Protein AF-A0A534VA04-F1 (afdb_monomer)

Nearest PDB structures (foldseek):
  6l6m-assembly1_A  TM=6.881E-01  e=1.801E-04  Entamoeba histolytica
  5ds1-assembly2_C  TM=6.392E-01  e=5.831E-04  Pisum sativum
  7bzw-assembly1_1  TM=6.627E-01  e=2.124E-03  Arabidopsis thaliana
  7ck4-assembly1_C  TM=6.591E-01  e=4.299E-03  Synechococcus phage S-ShM2
  5nms-assembly1_C  TM=5.299E-01  e=7.736E-03  Arabidopsis thaliana

Structure (mmCIF, N/CA/C/O backbone):
data_AF-A0A534VA04-F1
#
_entry.id   AF-A0A534VA04-F1
#
loop_
_atom_site.group_PDB
_atom_site.id
_atom_site.type_symbol
_atom_site.label_atom_id
_atom_site.label_alt_id
_atom_site.label_comp_id
_atom_site.label_asym_id
_atom_site.label_entity_id
_atom_site.label_seq_id
_atom_site.pdbx_PDB_ins_code
_atom_site.Cartn_x
_atom_site.Cartn_y
_atom_site.Cartn_z
_atom_site.occupancy
_atom_site.B_iso_or_equiv
_atom_site.auth_seq_id
_atom_site.auth_comp_id
_atom_site.auth_asym_id
_atom_site.auth_atom_id
_atom_site.pdbx_PDB_model_num
ATOM 1 N N . MET A 1 1 ? 53.826 9.840 -11.133 1.00 53.12 1 MET A N 1
ATOM 2 C CA . MET A 1 1 ? 52.464 10.360 -10.873 1.00 53.12 1 MET A CA 1
ATOM 3 C C . MET A 1 1 ? 52.345 11.707 -11.572 1.00 53.12 1 MET A C 1
ATOM 5 O O . MET A 1 1 ? 53.117 12.600 -11.250 1.00 53.12 1 MET A O 1
ATOM 9 N N . HIS A 1 2 ? 51.511 11.828 -12.609 1.00 69.56 2 HIS A N 1
ATOM 10 C CA . HIS A 1 2 ? 51.493 13.022 -13.464 1.00 69.56 2 HIS A CA 1
ATOM 11 C C . HIS A 1 2 ? 50.821 14.210 -12.742 1.00 69.56 2 HIS A C 1
ATOM 13 O O . HIS A 1 2 ? 49.690 14.050 -12.278 1.00 69.56 2 HIS A O 1
ATOM 19 N N . PRO A 1 3 ? 51.457 15.398 -12.671 1.00 74.31 3 PRO A N 1
ATOM 20 C CA . PRO A 1 3 ? 50.941 16.562 -11.932 1.00 74.31 3 PRO A CA 1
ATOM 21 C C . PRO A 1 3 ? 49.558 17.022 -12.422 1.00 74.31 3 PRO A C 1
ATOM 23 O O . PRO A 1 3 ? 48.745 17.512 -11.644 1.00 74.31 3 PRO A O 1
ATOM 26 N N . TRP A 1 4 ? 49.249 16.763 -13.691 1.00 68.38 4 TRP A N 1
ATOM 27 C CA . TRP A 1 4 ? 47.957 17.035 -14.320 1.00 68.38 4 TRP A CA 1
ATOM 28 C C . TRP A 1 4 ? 46.791 16.228 -13.736 1.00 68.38 4 TRP A C 1
ATOM 30 O O . TRP A 1 4 ? 45.682 16.742 -13.628 1.00 68.38 4 TRP A O 1
ATOM 40 N N . ILE A 1 5 ? 47.039 14.988 -13.303 1.00 72.06 5 IL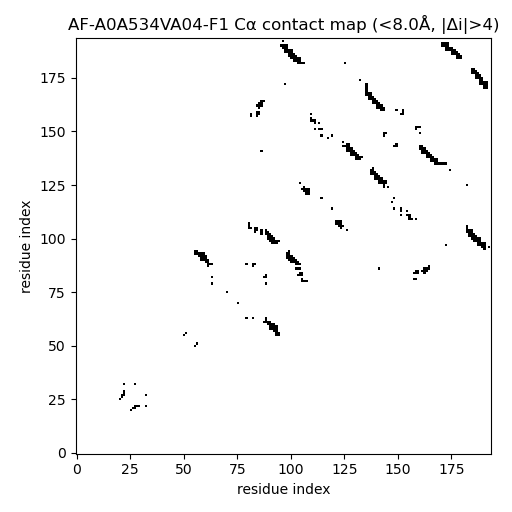E A N 1
ATOM 41 C CA . ILE A 1 5 ? 46.013 14.145 -12.670 1.00 72.06 5 ILE A CA 1
ATOM 42 C C . ILE A 1 5 ? 45.679 14.703 -11.285 1.00 72.06 5 ILE A C 1
ATOM 44 O O . ILE A 1 5 ? 44.514 14.778 -10.904 1.00 72.06 5 ILE A O 1
ATOM 48 N N . PHE A 1 6 ? 46.702 15.146 -10.551 1.00 76.00 6 PHE A N 1
ATOM 49 C CA . PHE A 1 6 ? 46.534 15.720 -9.220 1.00 76.00 6 PHE A CA 1
ATOM 50 C C . PHE A 1 6 ? 45.770 17.047 -9.269 1.00 76.00 6 PHE A C 1
ATOM 52 O O . PHE A 1 6 ? 44.893 17.276 -8.438 1.00 76.00 6 PHE A O 1
ATOM 59 N N . LEU A 1 7 ? 46.052 17.876 -10.280 1.00 76.12 7 LEU A N 1
ATOM 60 C CA . LEU A 1 7 ? 45.327 19.118 -10.553 1.00 76.12 7 LEU A CA 1
ATOM 61 C C . LEU A 1 7 ? 43.851 18.852 -10.892 1.00 76.12 7 LEU A C 1
ATOM 63 O O . LEU A 1 7 ? 42.962 19.482 -10.325 1.00 76.12 7 LEU A O 1
ATOM 67 N N . GLY A 1 8 ? 43.574 17.880 -11.766 1.00 71.56 8 GLY A N 1
ATOM 68 C CA . GLY A 1 8 ? 42.200 17.484 -12.089 1.00 71.56 8 GLY A CA 1
ATOM 69 C C . GLY A 1 8 ? 41.430 16.980 -10.864 1.00 71.56 8 GLY A C 1
ATOM 70 O O . GLY A 1 8 ? 40.289 17.382 -10.642 1.00 71.56 8 GLY A O 1
ATOM 71 N N . LEU A 1 9 ? 42.075 16.162 -10.026 1.00 76.25 9 LEU A N 1
ATOM 72 C CA . LEU A 1 9 ? 41.478 15.634 -8.798 1.00 76.25 9 LEU A CA 1
ATOM 73 C C . LEU A 1 9 ? 41.170 16.747 -7.786 1.00 76.25 9 LEU A C 1
ATOM 75 O O . LEU A 1 9 ? 40.105 16.746 -7.173 1.00 76.25 9 LEU A O 1
ATOM 79 N N . THR A 1 10 ? 42.078 17.712 -7.625 1.00 78.31 10 THR A N 1
ATOM 80 C CA . THR A 1 10 ? 41.878 18.842 -6.703 1.00 78.31 10 THR A CA 1
ATOM 81 C C . THR A 1 10 ? 40.776 19.777 -7.180 1.00 78.31 10 THR A C 1
ATOM 83 O O . THR A 1 10 ? 39.947 20.180 -6.368 1.00 78.31 10 THR A O 1
ATOM 86 N N . ILE A 1 11 ? 40.694 20.063 -8.482 1.00 78.12 11 ILE A N 1
ATOM 87 C CA . ILE A 1 11 ? 39.599 20.867 -9.045 1.00 78.12 11 ILE A CA 1
ATOM 88 C C . ILE A 1 11 ? 38.253 20.152 -8.853 1.00 78.12 11 ILE A C 1
ATOM 90 O O . ILE A 1 11 ? 37.297 20.771 -8.390 1.00 78.12 11 ILE A O 1
ATOM 94 N N . ALA A 1 12 ? 38.186 18.844 -9.122 1.00 71.62 12 ALA A N 1
ATOM 95 C CA . ALA A 1 12 ? 36.969 18.056 -8.923 1.00 71.62 12 ALA A CA 1
ATOM 96 C C . ALA A 1 12 ? 36.537 18.009 -7.446 1.00 71.62 12 ALA A C 1
ATOM 98 O O . ALA A 1 12 ? 35.353 18.162 -7.143 1.00 71.62 12 ALA A O 1
ATOM 99 N N . ALA A 1 13 ? 37.487 17.848 -6.520 1.00 76.00 13 ALA A N 1
ATOM 100 C CA . ALA A 1 13 ? 37.217 17.844 -5.084 1.00 76.00 13 ALA A CA 1
ATOM 101 C C . ALA A 1 13 ? 36.729 19.213 -4.582 1.00 76.00 13 ALA A C 1
ATOM 103 O O . ALA A 1 13 ? 35.781 19.279 -3.799 1.00 76.00 13 ALA A O 1
ATOM 104 N N . LEU A 1 14 ? 37.328 20.306 -5.066 1.00 79.19 14 LEU A N 1
ATOM 105 C CA . LEU A 1 14 ? 36.895 21.665 -4.737 1.00 79.19 14 LEU A CA 1
ATOM 106 C C . LEU A 1 14 ? 35.502 21.967 -5.292 1.00 79.19 14 LEU A C 1
ATOM 108 O O . LEU A 1 14 ? 34.677 22.541 -4.583 1.00 79.19 14 LEU A O 1
ATOM 112 N N . GLU A 1 15 ? 35.198 21.543 -6.519 1.00 74.44 15 GLU A N 1
ATOM 113 C CA . GLU A 1 15 ? 33.868 21.727 -7.102 1.00 74.44 15 GLU A CA 1
ATOM 114 C C . GLU A 1 15 ? 32.806 20.899 -6.361 1.00 74.44 15 GLU A C 1
ATOM 116 O O . GLU A 1 15 ? 31.720 21.406 -6.067 1.00 74.44 15 GLU A O 1
ATOM 121 N N . ALA A 1 16 ? 33.124 19.653 -5.999 1.00 68.25 16 ALA A N 1
ATOM 122 C CA . ALA A 1 16 ? 32.247 18.804 -5.197 1.00 68.25 16 ALA A CA 1
ATOM 123 C C . ALA A 1 16 ? 31.987 19.412 -3.810 1.00 68.25 16 ALA A C 1
ATOM 125 O O . ALA A 1 16 ? 30.832 19.516 -3.394 1.00 68.25 16 ALA A O 1
ATOM 126 N N . GLY A 1 17 ? 33.033 19.887 -3.127 1.00 71.44 17 GLY A N 1
ATOM 127 C CA . GLY A 1 17 ? 32.914 20.567 -1.836 1.00 71.44 17 GLY A CA 1
ATOM 128 C C . GLY A 1 17 ? 32.098 21.858 -1.928 1.00 71.44 17 GLY A C 1
ATOM 129 O O . GLY A 1 17 ? 31.202 22.091 -1.117 1.00 71.44 17 GLY A O 1
ATOM 130 N N . PHE A 1 18 ? 32.329 22.665 -2.967 1.00 69.94 18 PHE A N 1
ATOM 131 C CA . PHE A 1 18 ? 31.562 23.884 -3.205 1.00 69.94 18 PHE A CA 1
ATOM 132 C C . PHE A 1 18 ? 30.083 23.580 -3.462 1.00 69.94 18 PHE A C 1
ATOM 134 O O . PHE A 1 18 ? 29.235 24.304 -2.953 1.00 69.94 18 PHE A O 1
ATOM 141 N N . ARG A 1 19 ? 29.734 22.517 -4.194 1.00 64.25 19 ARG A N 1
ATOM 142 C CA . ARG A 1 19 ? 28.331 22.130 -4.444 1.00 64.25 19 ARG A CA 1
ATOM 143 C C . ARG A 1 19 ? 27.652 21.538 -3.206 1.00 64.25 19 ARG A C 1
ATOM 145 O O . ARG A 1 19 ? 26.509 21.881 -2.915 1.00 64.25 19 ARG A O 1
ATOM 152 N N . LEU A 1 20 ? 28.362 20.712 -2.437 1.00 64.00 20 LEU A N 1
ATOM 153 C CA . LEU A 1 20 ? 27.848 20.121 -1.195 1.00 64.00 20 LEU A CA 1
ATOM 154 C C . LEU A 1 20 ? 27.613 21.155 -0.089 1.00 64.00 20 LEU A C 1
ATOM 156 O O . LEU A 1 20 ? 26.842 20.879 0.829 1.00 64.00 20 LEU A O 1
ATOM 160 N N . ARG A 1 21 ? 28.198 22.357 -0.197 1.00 68.44 21 ARG A N 1
ATOM 161 C CA . ARG A 1 21 ? 27.970 23.458 0.751 1.00 68.44 21 ARG A CA 1
ATOM 162 C C . ARG A 1 21 ? 26.481 23.758 0.945 1.00 68.44 21 ARG A C 1
ATOM 164 O O . ARG A 1 21 ? 26.062 24.043 2.057 1.00 68.44 21 ARG A O 1
ATOM 171 N N . GLU A 1 22 ? 25.665 23.680 -0.107 1.00 58.31 22 GLU A N 1
ATOM 172 C CA . GLU A 1 22 ? 24.232 23.968 0.020 1.00 58.31 22 GLU A CA 1
ATOM 173 C C . GLU A 1 22 ? 23.495 22.874 0.800 1.00 58.31 22 GLU A C 1
ATOM 175 O O . GLU A 1 22 ? 22.605 23.195 1.579 1.00 58.31 22 GLU A O 1
ATOM 180 N N . SER A 1 23 ? 23.908 21.608 0.696 1.00 53.88 23 SER A N 1
ATOM 181 C CA . SER A 1 23 ? 23.321 20.520 1.491 1.00 53.88 23 SER A CA 1
ATOM 182 C C . SER A 1 23 ? 23.813 20.543 2.947 1.00 53.88 23 SER A C 1
ATOM 184 O O . SER A 1 23 ? 23.009 20.412 3.865 1.00 53.88 23 SER A O 1
ATOM 186 N N . LEU A 1 24 ? 25.106 20.815 3.172 1.00 58.94 24 LEU A N 1
ATOM 187 C CA . LEU A 1 24 ? 25.715 20.888 4.508 1.00 58.94 24 LEU A CA 1
ATOM 188 C C . LEU A 1 24 ? 25.269 22.114 5.321 1.00 58.94 24 LEU A C 1
ATOM 190 O O . LEU A 1 24 ? 25.022 21.980 6.515 1.00 58.94 24 LEU A O 1
ATOM 194 N N . PHE A 1 25 ? 25.155 23.299 4.706 1.00 59.38 25 PHE A N 1
ATOM 195 C CA . PHE A 1 25 ? 24.842 24.542 5.430 1.00 59.38 25 PHE A CA 1
ATOM 196 C C . PHE A 1 25 ? 23.353 24.919 5.437 1.00 59.38 25 PHE A C 1
ATOM 198 O O . PHE A 1 25 ? 22.931 25.623 6.350 1.00 59.38 25 PHE A O 1
ATOM 205 N N . ARG A 1 26 ? 22.543 24.486 4.455 1.00 53.12 26 ARG A N 1
ATOM 206 C CA . ARG A 1 26 ? 21.081 24.734 4.449 1.00 53.12 26 ARG A CA 1
ATOM 207 C C . ARG A 1 26 ? 20.244 23.522 4.858 1.00 53.12 26 ARG A C 1
ATOM 209 O O . ARG A 1 26 ? 19.026 23.637 4.886 1.00 53.12 26 ARG A O 1
ATOM 216 N N . GLY A 1 27 ? 20.866 22.379 5.162 1.00 47.81 27 GLY A N 1
ATOM 217 C CA . GLY A 1 27 ? 20.153 21.170 5.590 1.00 47.81 27 GLY A CA 1
ATOM 218 C C . GLY A 1 27 ? 19.230 20.577 4.522 1.00 47.81 27 GLY A C 1
ATOM 219 O O . GLY A 1 27 ? 18.357 19.778 4.848 1.00 47.81 27 GLY A O 1
ATOM 220 N N . ALA A 1 28 ? 19.397 20.967 3.253 1.00 50.84 28 ALA A N 1
ATOM 221 C CA . ALA A 1 28 ? 18.576 20.454 2.168 1.00 50.84 28 ALA A CA 1
ATOM 222 C C . ALA A 1 28 ? 18.918 18.972 1.933 1.00 50.84 28 ALA A C 1
ATOM 224 O O . ALA A 1 28 ? 20.096 18.653 1.698 1.00 50.84 28 ALA A O 1
ATOM 225 N N . PRO A 1 29 ? 17.928 18.062 1.980 1.00 51.94 29 PRO A N 1
ATOM 226 C CA . PRO A 1 29 ? 18.168 16.656 1.711 1.00 51.94 29 PRO A CA 1
ATOM 227 C C . PRO A 1 29 ? 18.737 16.501 0.295 1.00 51.94 29 PRO A C 1
ATOM 229 O O . PRO A 1 29 ? 18.278 17.131 -0.659 1.00 51.94 29 PRO A O 1
ATOM 232 N N . LEU A 1 30 ? 19.747 15.638 0.145 1.00 51.66 30 LEU A N 1
ATOM 233 C CA . LEU A 1 30 ? 20.427 15.377 -1.136 1.00 51.66 30 LEU A CA 1
ATOM 234 C C . LEU A 1 30 ? 19.468 14.924 -2.257 1.00 51.66 30 LEU A C 1
ATOM 236 O O . LEU A 1 30 ? 19.832 14.951 -3.427 1.00 51.66 30 LEU A O 1
ATOM 240 N N . ALA A 1 31 ? 18.252 14.499 -1.901 1.00 52.28 31 ALA A N 1
ATOM 241 C CA . ALA A 1 31 ? 17.195 14.112 -2.830 1.00 52.28 31 ALA A CA 1
ATOM 242 C C . ALA A 1 31 ? 16.455 15.305 -3.470 1.00 52.28 31 ALA A C 1
ATOM 244 O O . ALA A 1 31 ? 15.865 15.141 -4.533 1.00 52.28 31 ALA A O 1
ATOM 245 N N . GLU A 1 32 ? 16.491 16.489 -2.850 1.00 44.97 32 GLU A N 1
ATOM 246 C CA . GLU A 1 32 ? 15.768 17.690 -3.302 1.00 44.97 32 GLU A CA 1
ATOM 247 C C . GLU A 1 32 ? 16.688 18.737 -3.940 1.00 44.97 32 GLU A C 1
ATOM 249 O O . GLU A 1 32 ? 16.224 19.725 -4.510 1.00 44.97 32 GLU A O 1
ATOM 254 N N . THR A 1 33 ? 18.006 18.536 -3.878 1.00 47.34 33 THR A N 1
ATOM 255 C CA . THR A 1 33 ? 18.955 19.424 -4.552 1.00 47.34 33 THR A CA 1
ATOM 256 C C . THR A 1 33 ? 18.915 19.146 -6.058 1.00 47.34 33 THR A C 1
ATOM 258 O O . THR A 1 33 ? 19.234 18.032 -6.481 1.00 47.34 33 THR A O 1
ATOM 261 N N . PRO A 1 34 ? 18.538 20.125 -6.907 1.00 46.81 34 PRO A N 1
ATOM 262 C CA . PRO A 1 34 ? 18.539 19.922 -8.346 1.00 46.81 34 PRO A CA 1
ATOM 263 C C . PRO A 1 34 ? 19.971 19.624 -8.786 1.00 46.81 34 PRO A C 1
ATOM 265 O O . PRO A 1 34 ? 20.865 20.462 -8.636 1.00 46.81 34 PRO A O 1
ATOM 268 N N . LEU A 1 35 ? 20.192 18.421 -9.319 1.00 52.62 35 LEU A N 1
ATOM 269 C CA . LEU A 1 35 ? 21.484 17.996 -9.844 1.00 52.62 35 LEU A CA 1
ATOM 270 C C . LEU A 1 35 ? 21.787 18.822 -11.105 1.00 52.62 35 LEU A C 1
ATOM 272 O O . LEU A 1 35 ? 21.486 18.427 -12.229 1.00 52.62 35 LEU A O 1
ATOM 276 N N . ARG A 1 36 ? 22.321 20.034 -10.928 1.00 56.06 36 ARG A N 1
ATOM 277 C CA . ARG A 1 36 ? 22.731 20.890 -12.045 1.00 56.06 36 ARG A CA 1
ATOM 278 C C . ARG A 1 36 ? 23.862 20.190 -12.793 1.00 56.06 36 ARG A C 1
ATOM 280 O O . ARG A 1 36 ? 24.848 19.782 -12.169 1.00 56.06 36 ARG A O 1
ATOM 287 N N . G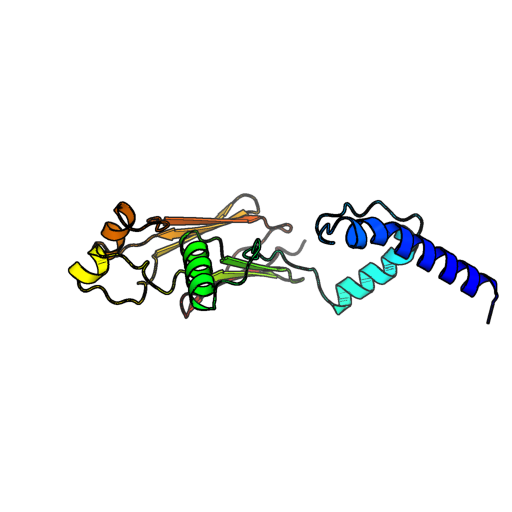LY A 1 37 ? 23.714 20.061 -14.114 1.00 52.84 37 GLY A N 1
ATOM 288 C CA . GLY A 1 37 ? 24.671 19.373 -14.983 1.00 52.84 37 GLY A CA 1
ATOM 289 C C . GLY A 1 37 ? 26.107 19.799 -14.677 1.00 52.84 37 GLY A C 1
ATOM 290 O O . GLY A 1 37 ? 26.438 20.984 -14.704 1.00 52.84 37 GLY A O 1
ATOM 291 N N . ALA A 1 38 ? 26.949 18.844 -14.290 1.00 59.69 38 ALA A N 1
ATOM 292 C CA . ALA A 1 38 ? 28.372 19.089 -14.120 1.00 59.69 38 ALA A CA 1
ATOM 293 C C . ALA A 1 38 ? 29.051 19.139 -15.492 1.00 59.69 38 ALA A C 1
ATOM 295 O O . ALA A 1 38 ? 28.682 18.380 -16.385 1.00 59.69 38 ALA A O 1
ATOM 296 N N . ILE A 1 39 ? 30.070 19.988 -15.649 1.00 59.84 39 ILE A N 1
ATOM 297 C CA . ILE A 1 39 ? 30.855 20.081 -16.894 1.00 59.84 39 ILE A CA 1
ATOM 298 C C . ILE A 1 39 ? 31.561 18.741 -17.183 1.00 59.84 39 ILE A C 1
ATOM 300 O O . ILE A 1 39 ? 31.697 18.341 -18.334 1.00 59.84 39 ILE A O 1
ATOM 304 N N . TYR A 1 40 ? 31.914 17.990 -16.135 1.00 60.75 40 TYR A N 1
ATOM 305 C CA . TYR A 1 40 ? 32.426 16.617 -16.218 1.00 60.75 40 TYR A CA 1
ATOM 306 C C . TYR A 1 40 ? 31.330 15.537 -16.270 1.00 60.75 40 TYR A C 1
ATOM 308 O O . TYR A 1 40 ? 31.642 14.349 -16.302 1.00 60.75 40 TYR A O 1
ATOM 316 N N . GLY A 1 41 ? 30.049 15.912 -16.274 1.00 59.47 41 GLY A N 1
ATOM 317 C CA . GLY A 1 41 ? 28.915 14.986 -16.340 1.00 59.47 41 GLY A CA 1
ATOM 318 C C . GLY A 1 41 ? 29.033 13.963 -17.478 1.00 59.47 41 GLY A C 1
ATOM 319 O O . GLY A 1 41 ? 28.887 12.771 -17.205 1.00 59.47 41 GLY A O 1
ATOM 320 N N . PRO A 1 42 ? 29.398 14.373 -18.710 1.00 68.88 42 PRO A N 1
ATOM 321 C CA . PRO A 1 42 ? 29.631 13.442 -19.812 1.00 68.88 42 PRO A CA 1
ATOM 322 C C . PRO A 1 42 ? 30.762 12.435 -19.547 1.00 68.88 42 PRO A C 1
ATOM 324 O O . PRO A 1 42 ? 30.653 11.279 -19.941 1.00 68.88 42 PRO A O 1
ATOM 327 N N . LEU A 1 43 ? 31.822 12.839 -18.838 1.00 64.50 43 LEU A N 1
ATOM 328 C CA . LEU A 1 43 ? 32.961 11.968 -18.513 1.00 64.50 43 LEU A CA 1
ATOM 329 C C . LEU A 1 43 ? 32.613 10.909 -17.456 1.00 64.50 43 LEU A C 1
ATOM 331 O O . LEU A 1 43 ? 33.257 9.865 -17.399 1.00 64.50 43 LEU A O 1
ATOM 335 N N . LEU A 1 44 ? 31.586 11.155 -16.638 1.00 65.75 44 LEU A N 1
ATOM 336 C CA . LEU A 1 44 ? 31.113 10.220 -15.615 1.00 65.75 44 LEU A CA 1
ATOM 337 C C . LEU A 1 44 ? 29.963 9.317 -16.084 1.00 65.75 44 LEU A C 1
ATOM 339 O O . LEU A 1 44 ? 29.612 8.383 -15.366 1.00 65.75 44 LEU A O 1
ATOM 343 N N . LEU A 1 45 ? 29.406 9.530 -17.282 1.00 67.31 45 LEU A N 1
ATOM 344 C CA . LEU A 1 45 ? 28.402 8.638 -17.881 1.00 67.31 45 LEU A CA 1
ATOM 345 C C . LEU A 1 45 ? 28.802 7.149 -17.878 1.00 67.31 45 LEU A C 1
ATOM 347 O O . LEU A 1 45 ? 27.973 6.339 -17.457 1.00 67.31 45 LEU A O 1
ATOM 351 N N . PRO A 1 46 ? 30.035 6.750 -18.266 1.00 71.50 46 PRO A N 1
ATOM 352 C CA . PRO A 1 46 ? 30.427 5.340 -18.210 1.00 71.50 46 PRO A CA 1
ATOM 353 C C . PRO A 1 46 ? 30.440 4.794 -16.776 1.00 71.50 46 PRO A C 1
ATOM 355 O O . PRO A 1 46 ? 30.021 3.663 -16.546 1.00 71.50 46 PRO A O 1
ATOM 358 N N . VAL A 1 47 ? 30.830 5.611 -15.791 1.00 72.19 47 VAL A N 1
ATOM 359 C CA . VAL A 1 47 ? 30.785 5.230 -14.370 1.00 72.19 47 VAL A CA 1
ATOM 360 C C . VAL A 1 47 ? 29.338 5.075 -13.899 1.00 72.19 47 VAL A C 1
ATOM 362 O O . VAL A 1 47 ? 29.023 4.115 -13.204 1.00 72.19 47 VAL A O 1
ATOM 365 N N . GLY A 1 48 ? 28.433 5.961 -14.324 1.00 64.38 48 GLY A N 1
ATOM 366 C CA . GLY A 1 48 ? 27.000 5.846 -14.046 1.00 64.38 48 GLY A CA 1
ATOM 367 C C . GLY A 1 48 ? 26.386 4.558 -14.606 1.00 64.38 48 GLY A C 1
ATOM 368 O O . GLY A 1 48 ? 25.592 3.913 -13.923 1.00 64.38 48 GLY A O 1
ATOM 369 N N . GLY A 1 49 ? 26.804 4.142 -15.806 1.00 69.25 49 GLY A N 1
ATOM 370 C CA . GLY A 1 49 ? 26.430 2.853 -16.394 1.00 69.25 49 GLY A CA 1
ATOM 371 C C . GLY A 1 49 ? 26.915 1.661 -15.565 1.00 69.25 49 GLY A C 1
ATOM 372 O O . GLY A 1 49 ? 26.129 0.764 -15.271 1.00 69.25 49 GLY A O 1
ATOM 373 N N . ILE A 1 50 ? 28.173 1.689 -15.110 1.00 73.00 50 ILE A N 1
ATOM 374 C CA . ILE A 1 50 ? 28.749 0.649 -14.239 1.00 73.00 50 ILE A CA 1
ATOM 375 C C . ILE A 1 50 ? 28.008 0.581 -12.899 1.00 73.00 50 ILE A C 1
ATOM 377 O O . ILE A 1 50 ? 27.685 -0.505 -12.429 1.00 73.00 50 ILE A O 1
ATOM 381 N N . VAL A 1 51 ? 27.694 1.727 -12.289 1.00 68.00 51 VAL A N 1
ATOM 382 C CA . VAL A 1 51 ? 26.938 1.777 -11.029 1.00 68.00 51 VAL A CA 1
ATOM 383 C C . VAL A 1 51 ? 25.530 1.217 -11.214 1.00 68.00 51 VAL A C 1
ATOM 385 O O . VAL A 1 51 ? 25.085 0.445 -10.373 1.00 68.00 51 VAL A O 1
ATOM 388 N N . ARG A 1 52 ? 24.838 1.546 -12.313 1.00 64.12 52 ARG A N 1
ATOM 389 C CA . ARG A 1 52 ? 23.519 0.971 -12.618 1.00 64.12 52 ARG A CA 1
ATOM 390 C C . ARG A 1 52 ? 23.596 -0.543 -12.832 1.00 64.12 52 ARG A C 1
ATOM 392 O O . ARG A 1 52 ? 22.715 -1.249 -12.364 1.00 64.12 52 ARG A O 1
ATOM 399 N N . TRP A 1 53 ? 24.643 -1.033 -13.492 1.00 63.50 53 TRP A N 1
ATOM 400 C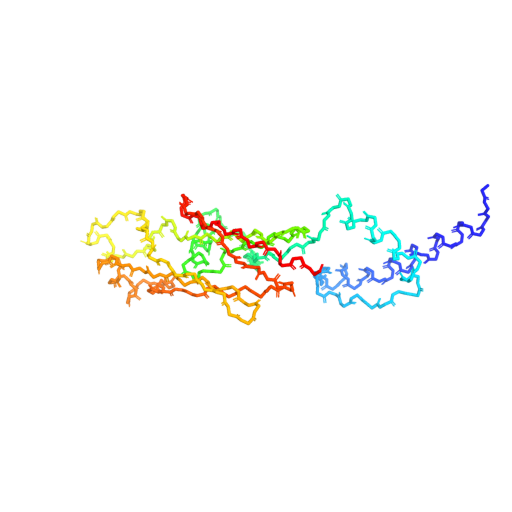 CA . TRP A 1 53 ? 24.862 -2.466 -13.699 1.00 63.50 53 TRP A CA 1
ATOM 401 C C . TRP A 1 53 ? 25.170 -3.211 -12.389 1.00 63.50 53 TRP A C 1
ATOM 403 O O . TRP A 1 53 ? 24.647 -4.296 -12.163 1.00 63.50 53 TRP A O 1
ATOM 413 N N . LEU A 1 54 ? 25.973 -2.620 -11.497 1.00 65.19 54 LEU A N 1
ATOM 414 C CA . LEU A 1 54 ? 26.348 -3.237 -10.218 1.00 65.19 54 LEU A CA 1
ATOM 415 C C . LEU A 1 54 ? 25.267 -3.125 -9.135 1.00 65.19 54 LEU A C 1
ATOM 417 O O . LEU A 1 54 ? 25.131 -4.028 -8.315 1.00 65.19 54 LEU A O 1
ATOM 421 N N . ALA A 1 55 ? 24.550 -2.003 -9.080 1.00 58.28 55 ALA A N 1
ATOM 422 C CA . ALA A 1 55 ? 23.653 -1.660 -7.974 1.00 58.28 55 ALA A CA 1
ATOM 423 C C . ALA A 1 55 ? 22.167 -1.588 -8.371 1.00 58.28 55 ALA A C 1
ATOM 425 O O . ALA A 1 55 ? 21.324 -1.344 -7.507 1.00 58.28 55 ALA A O 1
ATOM 426 N N . GLY A 1 56 ? 21.841 -1.789 -9.651 1.00 57.44 56 GLY A N 1
ATOM 427 C CA . GLY A 1 56 ? 20.483 -1.695 -10.184 1.00 57.44 56 GLY A CA 1
ATOM 428 C C . GLY A 1 56 ? 19.941 -0.263 -10.264 1.00 57.44 56 GLY A C 1
ATOM 429 O O . GLY A 1 56 ? 20.583 0.724 -9.886 1.00 57.44 56 GLY A O 1
ATOM 430 N N . THR A 1 57 ? 18.718 -0.129 -10.776 1.00 58.94 57 THR A N 1
ATOM 431 C CA . THR A 1 57 ? 17.948 1.119 -10.716 1.00 58.94 57 THR A CA 1
ATOM 432 C C . THR A 1 57 ? 17.342 1.306 -9.331 1.00 58.94 57 THR A C 1
ATOM 434 O O . THR A 1 57 ? 16.671 0.420 -8.808 1.00 58.94 57 THR A O 1
ATOM 437 N N . ARG A 1 58 ? 17.533 2.485 -8.720 1.00 57.69 58 ARG A N 1
ATOM 438 C CA . ARG A 1 58 ? 16.809 2.836 -7.488 1.00 57.69 58 ARG A CA 1
ATOM 439 C C . ARG A 1 58 ? 15.314 2.935 -7.806 1.00 57.69 58 ARG A C 1
ATOM 441 O O . ARG A 1 58 ? 14.890 3.885 -8.461 1.00 57.69 58 ARG A O 1
ATOM 448 N N . GLY A 1 59 ? 14.545 1.950 -7.347 1.00 55.53 59 GLY A N 1
ATOM 449 C CA . GLY A 1 59 ? 13.085 1.950 -7.408 1.00 55.53 59 GLY A CA 1
ATOM 450 C C . GLY A 1 59 ? 12.458 3.033 -6.522 1.00 55.53 59 GLY A C 1
ATOM 451 O O . GLY A 1 59 ? 13.115 3.613 -5.651 1.00 55.53 59 GLY A O 1
ATOM 452 N N . ALA A 1 60 ? 11.180 3.327 -6.755 1.00 58.97 60 ALA A N 1
ATOM 453 C CA . ALA A 1 60 ? 10.439 4.296 -5.956 1.00 58.97 60 ALA A CA 1
ATOM 454 C C . ALA A 1 60 ? 10.022 3.657 -4.621 1.00 58.97 60 ALA A C 1
ATOM 456 O O . ALA A 1 60 ? 9.347 2.629 -4.590 1.00 58.97 60 ALA A O 1
ATOM 457 N N . LYS A 1 61 ? 10.397 4.269 -3.498 1.00 60.44 61 LYS A N 1
ATOM 458 C CA . LYS A 1 61 ? 9.958 3.843 -2.165 1.00 60.44 61 LYS A CA 1
ATOM 459 C C . LYS A 1 61 ? 9.098 4.946 -1.569 1.00 60.44 61 LYS A C 1
ATOM 461 O O . LYS A 1 61 ? 9.571 6.078 -1.488 1.00 60.44 61 LYS A O 1
ATOM 466 N N . SER A 1 62 ? 7.877 4.636 -1.131 1.00 57.44 62 SER A N 1
ATOM 467 C CA . SER A 1 62 ? 7.188 5.560 -0.239 1.00 57.44 62 SER A CA 1
ATOM 468 C C . SER A 1 62 ? 7.829 5.422 1.142 1.00 57.44 62 SER A C 1
ATOM 470 O O . SER A 1 62 ? 7.951 4.336 1.713 1.00 57.44 62 SER A O 1
ATOM 472 N N . THR A 1 63 ? 8.367 6.523 1.652 1.00 53.41 63 THR A N 1
ATOM 473 C CA . THR A 1 63 ? 8.943 6.573 2.996 1.00 53.41 63 THR A CA 1
ATOM 474 C C . THR A 1 63 ? 8.062 7.451 3.857 1.00 53.41 63 THR A C 1
ATOM 476 O O . THR A 1 63 ? 7.746 8.574 3.469 1.00 53.41 63 THR A O 1
ATOM 479 N N . VAL A 1 64 ? 7.687 6.958 5.035 1.00 55.78 64 VAL A N 1
ATOM 480 C CA . VAL A 1 64 ? 6.985 7.765 6.035 1.00 55.78 64 VAL A CA 1
ATOM 481 C C . VAL A 1 64 ? 7.954 8.842 6.535 1.00 55.78 64 VAL A C 1
ATOM 483 O O . VAL A 1 64 ? 8.869 8.546 7.301 1.00 55.78 64 VAL A O 1
ATOM 486 N N . GLY A 1 65 ? 7.786 10.083 6.071 1.00 45.41 65 GLY A N 1
ATOM 487 C CA . GLY A 1 65 ? 8.584 11.225 6.521 1.00 45.41 65 GLY A CA 1
ATOM 488 C C . GLY A 1 65 ? 8.311 11.544 7.992 1.00 45.41 65 GLY A C 1
ATOM 489 O O . GLY A 1 65 ? 7.155 11.549 8.430 1.00 45.41 65 GLY A O 1
ATOM 490 N N . PHE A 1 66 ? 9.362 11.786 8.777 1.00 43.56 66 PHE A N 1
ATOM 491 C CA . PHE A 1 66 ? 9.267 12.225 10.168 1.00 43.56 66 PHE A CA 1
ATOM 492 C C . PHE A 1 66 ? 9.816 13.642 10.294 1.00 43.56 66 PHE A C 1
ATOM 494 O O . PHE A 1 66 ? 10.937 13.899 9.868 1.00 43.56 66 PHE A O 1
ATOM 501 N N . ASP A 1 67 ? 9.025 14.525 10.895 1.00 38.69 67 ASP A N 1
ATOM 502 C CA . ASP A 1 67 ? 9.434 15.876 11.255 1.00 38.69 67 ASP A CA 1
ATOM 503 C C . ASP A 1 67 ? 9.576 15.901 12.782 1.00 38.69 67 ASP A C 1
ATOM 505 O O . ASP A 1 67 ? 8.621 15.558 13.471 1.00 38.69 67 ASP A O 1
ATOM 509 N N . GLY A 1 68 ? 10.782 16.204 13.272 1.00 36.34 68 GLY A N 1
ATOM 510 C CA . GLY A 1 68 ? 11.108 16.661 14.632 1.00 36.34 68 GLY A CA 1
ATOM 511 C C . GLY A 1 68 ? 10.507 15.963 15.873 1.00 36.34 68 GLY A C 1
ATOM 512 O O . GLY A 1 68 ? 9.309 15.951 16.107 1.00 36.34 68 GLY A O 1
ATOM 513 N N . PHE A 1 69 ? 11.404 15.570 16.787 1.00 38.09 69 PHE A N 1
ATOM 514 C CA . PHE A 1 69 ? 11.174 15.195 18.195 1.00 38.09 69 PHE A CA 1
ATOM 515 C C . PHE A 1 69 ? 10.662 13.774 18.494 1.00 38.09 69 PHE A C 1
ATOM 517 O O . PHE A 1 69 ? 9.495 13.429 18.357 1.00 38.09 69 PHE A O 1
ATOM 524 N N . SER A 1 70 ? 11.592 12.954 18.985 1.00 44.53 70 SER A N 1
ATOM 525 C CA . SER A 1 70 ? 11.477 11.554 19.399 1.00 44.53 70 SER A CA 1
ATOM 526 C C . SER A 1 70 ? 10.354 11.278 20.409 1.00 44.53 70 SER A C 1
ATOM 528 O O . SER A 1 70 ? 10.589 11.178 21.612 1.00 44.53 70 SER A O 1
ATOM 530 N N . ALA A 1 71 ? 9.136 11.085 19.910 1.00 45.16 71 ALA A N 1
ATOM 531 C CA . ALA A 1 71 ? 8.108 10.319 20.600 1.00 45.16 71 ALA A CA 1
ATOM 532 C C . ALA A 1 71 ? 8.396 8.815 20.398 1.00 45.16 71 ALA A C 1
ATOM 534 O O . ALA A 1 71 ? 8.778 8.397 19.307 1.00 45.16 71 ALA A O 1
ATOM 535 N N . GLY A 1 72 ? 8.294 8.013 21.463 1.00 60.75 72 GLY A N 1
ATOM 536 C CA . GLY A 1 72 ? 8.760 6.619 21.505 1.00 60.75 72 GLY A CA 1
ATOM 537 C C . GLY A 1 72 ? 8.121 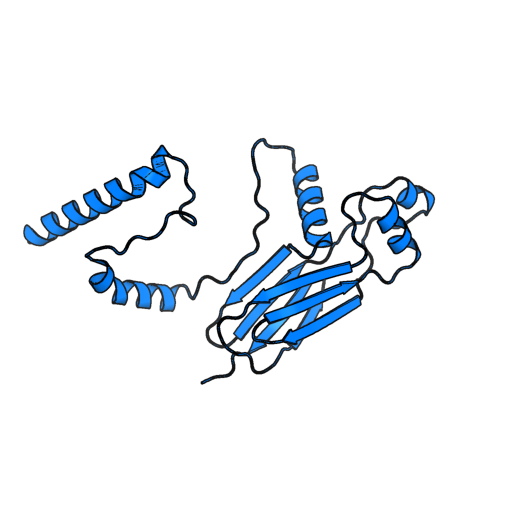5.651 20.490 1.00 60.75 72 GLY A C 1
ATOM 538 O O . GLY A 1 72 ? 7.219 5.998 19.731 1.00 60.75 72 GLY A O 1
ATOM 539 N N . ARG A 1 73 ? 8.571 4.385 20.515 1.00 63.41 73 ARG A N 1
ATOM 540 C CA . ARG A 1 73 ? 8.213 3.309 19.559 1.00 63.41 73 ARG A CA 1
ATOM 541 C C . ARG A 1 73 ? 6.709 3.172 19.272 1.00 63.41 73 ARG A C 1
ATOM 543 O O . ARG A 1 73 ? 6.330 2.991 18.126 1.00 63.41 73 ARG A O 1
ATOM 550 N N . GLN A 1 74 ? 5.856 3.338 20.284 1.00 66.31 74 GLN A N 1
ATOM 551 C CA . GLN A 1 74 ? 4.397 3.226 20.140 1.00 66.31 74 GLN A CA 1
ATOM 552 C C . GLN A 1 74 ? 3.789 4.295 19.219 1.00 66.31 74 GLN A C 1
ATOM 554 O O . GLN A 1 74 ? 2.867 4.006 18.464 1.00 66.31 74 GLN A O 1
ATOM 559 N N . VAL A 1 75 ? 4.312 5.524 19.251 1.00 67.50 75 VAL A N 1
ATOM 560 C CA . VAL A 1 75 ? 3.823 6.616 18.393 1.00 67.50 75 VAL A CA 1
ATOM 561 C C . VAL A 1 75 ? 4.272 6.403 16.948 1.00 67.50 75 VAL A C 1
ATOM 563 O O . VAL A 1 75 ? 3.529 6.703 16.014 1.00 67.50 75 VAL A O 1
ATOM 566 N N . PHE A 1 76 ? 5.467 5.835 16.758 1.00 67.88 76 PHE A N 1
ATOM 567 C CA . PHE A 1 76 ? 5.935 5.404 15.443 1.00 67.88 76 PHE A CA 1
ATOM 568 C C . PHE A 1 76 ? 5.039 4.306 14.862 1.00 67.88 76 PHE A C 1
ATOM 570 O O . PHE A 1 76 ? 4.609 4.425 13.716 1.00 67.88 76 PHE A O 1
ATOM 577 N N . ASP A 1 77 ? 4.711 3.289 15.662 1.00 76.75 77 ASP A N 1
ATOM 578 C CA . ASP A 1 77 ? 3.850 2.185 15.236 1.00 76.75 77 ASP A CA 1
ATOM 579 C C . ASP A 1 77 ? 2.442 2.684 14.863 1.00 76.75 77 ASP A C 1
ATOM 581 O O . ASP A 1 77 ? 1.924 2.311 13.813 1.00 76.75 77 ASP A O 1
ATOM 585 N N . GLU A 1 78 ? 1.854 3.603 15.639 1.00 82.88 78 GLU A N 1
ATOM 586 C CA . GLU A 1 78 ? 0.543 4.186 15.310 1.00 82.88 78 GLU A CA 1
ATOM 587 C C . GLU A 1 78 ? 0.596 5.051 14.042 1.00 82.88 78 GLU A C 1
ATOM 589 O O . GLU A 1 78 ? -0.302 4.983 13.202 1.00 82.88 78 GLU A O 1
ATOM 594 N N . LYS A 1 79 ? 1.662 5.841 13.847 1.00 85.75 79 LYS A N 1
ATOM 595 C CA . LYS A 1 79 ? 1.840 6.619 12.612 1.00 85.75 79 LYS A CA 1
ATOM 596 C C . LYS A 1 79 ? 1.985 5.700 11.400 1.00 85.75 79 LYS A C 1
ATOM 598 O O . LYS A 1 79 ? 1.412 5.992 10.353 1.00 85.75 79 LYS A O 1
ATOM 603 N N . LEU A 1 80 ? 2.729 4.606 11.535 1.00 89.06 80 LEU A N 1
ATOM 604 C CA . LEU A 1 80 ? 2.905 3.621 10.475 1.00 89.06 80 LEU A CA 1
ATOM 605 C C . LEU A 1 80 ? 1.586 2.912 10.147 1.00 89.06 80 LEU A C 1
ATOM 607 O O . LEU A 1 80 ? 1.224 2.827 8.976 1.00 89.06 80 LEU A O 1
ATOM 611 N N . GLU A 1 81 ? 0.838 2.464 11.158 1.00 90.62 81 GLU A N 1
ATOM 612 C CA . GLU A 1 81 ? -0.495 1.880 10.965 1.00 90.62 81 GLU A CA 1
ATOM 613 C C . GLU A 1 81 ? -1.458 2.874 10.315 1.00 90.62 81 GLU A C 1
ATOM 615 O O . GLU A 1 81 ? -2.206 2.505 9.411 1.00 90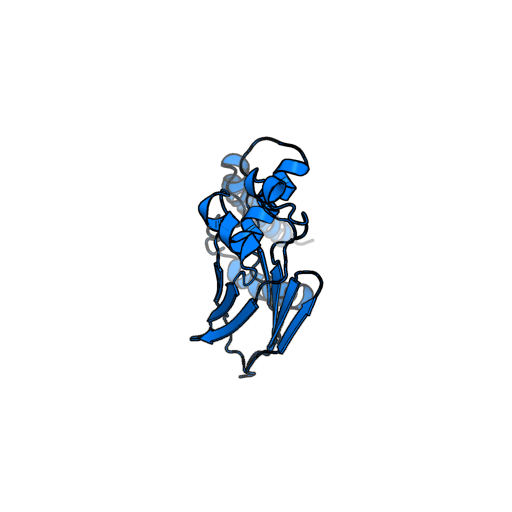.62 81 GLU A O 1
ATOM 620 N N . ARG A 1 82 ? -1.399 4.154 10.697 1.00 91.19 82 ARG A N 1
ATOM 621 C CA . ARG A 1 82 ? -2.170 5.213 10.042 1.00 91.19 82 ARG A CA 1
ATOM 622 C C . ARG A 1 82 ? -1.853 5.300 8.550 1.00 91.19 82 ARG A C 1
ATOM 624 O O . ARG A 1 82 ? -2.772 5.329 7.739 1.00 91.19 82 ARG A O 1
ATOM 631 N N . GLU A 1 83 ? -0.579 5.305 8.171 1.00 90.88 83 GLU A N 1
ATOM 632 C CA . GLU A 1 83 ? -0.182 5.332 6.757 1.00 90.88 83 GLU A CA 1
ATOM 633 C C . GLU A 1 83 ? -0.581 4.046 6.011 1.00 90.88 83 GLU A C 1
ATOM 635 O O . GLU A 1 83 ? -0.979 4.117 4.848 1.00 90.88 83 GLU A O 1
ATOM 640 N N . ARG A 1 84 ? -0.555 2.877 6.672 1.00 92.94 84 ARG A N 1
ATOM 641 C CA . ARG A 1 84 ? -1.091 1.624 6.108 1.00 92.94 84 ARG A CA 1
ATOM 642 C C . ARG A 1 84 ? -2.595 1.737 5.835 1.00 92.94 84 ARG A C 1
ATOM 644 O O . ARG A 1 84 ? -3.048 1.299 4.783 1.00 92.94 84 ARG A O 1
ATOM 651 N N . ARG A 1 85 ? -3.374 2.365 6.731 1.00 92.81 85 ARG A N 1
ATOM 652 C CA . ARG A 1 85 ? -4.838 2.566 6.569 1.00 92.81 85 ARG A CA 1
ATOM 653 C C . ARG A 1 85 ? -5.176 3.446 5.370 1.00 92.81 85 ARG A C 1
ATOM 655 O O . ARG A 1 85 ? -6.206 3.238 4.740 1.00 92.81 85 ARG A O 1
ATOM 662 N N . TYR A 1 86 ? -4.294 4.377 5.019 1.00 91.44 86 TYR A N 1
ATOM 663 C CA . TYR A 1 86 ? -4.418 5.189 3.808 1.00 91.44 86 TYR A CA 1
ATOM 664 C C . TYR A 1 86 ? -3.813 4.542 2.552 1.00 91.44 86 TYR A C 1
ATOM 666 O O . TYR A 1 86 ? -3.891 5.130 1.474 1.00 91.44 86 TYR A O 1
ATOM 674 N N . GLY A 1 87 ? -3.217 3.348 2.656 1.00 89.94 87 GLY A N 1
ATOM 675 C CA . GLY A 1 87 ? -2.538 2.695 1.535 1.00 89.94 87 GLY A CA 1
ATOM 676 C C . GLY A 1 87 ? -1.260 3.408 1.089 1.00 89.94 87 GLY A C 1
ATOM 677 O O . GLY A 1 87 ? -0.799 3.215 -0.038 1.00 89.94 87 GLY A O 1
ATOM 678 N N . SER A 1 88 ? -0.688 4.256 1.944 1.00 89.19 88 SER A N 1
ATOM 679 C CA . SER A 1 88 ? 0.506 5.044 1.635 1.00 89.19 88 SER A CA 1
ATOM 680 C C . SER A 1 88 ? 1.795 4.238 1.774 1.00 89.19 88 SER A C 1
ATOM 682 O O . SER A 1 88 ? 2.823 4.662 1.254 1.00 89.19 88 SER A O 1
ATOM 684 N N . VAL A 1 89 ? 1.778 3.101 2.477 1.00 92.00 89 VAL A N 1
ATOM 685 C CA . VAL A 1 89 ? 2.972 2.280 2.739 1.00 92.00 89 VAL A CA 1
ATOM 686 C C . VAL A 1 89 ? 3.159 1.264 1.620 1.00 92.00 89 VAL A C 1
ATOM 688 O O . VAL A 1 89 ? 2.514 0.214 1.592 1.00 92.00 89 VAL A O 1
ATOM 691 N N . TYR A 1 90 ? 4.053 1.582 0.686 1.00 91.38 90 TYR A N 1
ATOM 692 C CA . TYR A 1 90 ? 4.402 0.698 -0.412 1.00 91.38 90 TYR A CA 1
ATOM 693 C C . TYR A 1 90 ? 5.856 0.868 -0.865 1.00 91.38 90 TYR A C 1
ATOM 695 O O . TYR A 1 90 ? 6.500 1.905 -0.699 1.00 91.38 90 TYR A O 1
ATOM 703 N N . GLN A 1 91 ? 6.379 -0.172 -1.495 1.00 89.62 91 GLN A N 1
ATOM 704 C CA . GLN A 1 91 ? 7.699 -0.185 -2.098 1.00 89.62 91 GLN A CA 1
ATOM 705 C C . GLN A 1 91 ? 7.593 -0.721 -3.519 1.00 89.62 91 GLN A C 1
ATOM 707 O O . GLN A 1 91 ? 7.061 -1.806 -3.728 1.00 89.62 91 GLN A O 1
ATOM 712 N N . LEU A 1 92 ? 8.124 0.026 -4.483 1.00 89.19 92 LEU A N 1
ATOM 713 C CA . LEU A 1 92 ? 8.283 -0.421 -5.858 1.00 89.19 92 LEU A CA 1
ATOM 714 C C . LEU A 1 92 ? 9.767 -0.674 -6.120 1.00 89.19 92 LEU A C 1
ATOM 716 O O . LEU A 1 92 ? 10.573 0.255 -6.172 1.00 89.19 92 LEU A O 1
ATOM 720 N N . GLU A 1 93 ? 10.130 -1.936 -6.285 1.00 87.38 93 GLU A N 1
ATOM 721 C CA . GLU A 1 93 ? 11.449 -2.336 -6.756 1.00 87.38 93 GLU A CA 1
ATOM 722 C C . GLU A 1 93 ? 11.426 -2.415 -8.284 1.00 87.38 93 GLU A C 1
ATOM 724 O O . GLU A 1 93 ? 10.579 -3.091 -8.870 1.00 87.38 93 GLU A O 1
ATOM 729 N N . ASP A 1 94 ? 12.339 -1.689 -8.920 1.00 85.06 94 ASP A N 1
ATOM 730 C CA . ASP A 1 94 ? 12.494 -1.650 -10.370 1.00 85.06 94 ASP A CA 1
ATOM 731 C C . ASP A 1 94 ? 13.654 -2.567 -10.768 1.00 85.06 94 ASP A C 1
ATOM 733 O O . ASP A 1 94 ? 14.813 -2.238 -10.492 1.00 85.06 94 ASP A O 1
ATOM 737 N N . ARG A 1 95 ? 13.334 -3.726 -11.359 1.00 84.44 95 ARG A N 1
ATOM 738 C CA . ARG A 1 95 ? 14.308 -4.669 -11.923 1.00 84.44 95 ARG A CA 1
ATOM 739 C C . ARG A 1 95 ? 14.303 -4.595 -13.444 1.00 84.44 95 ARG A C 1
ATOM 741 O O . ARG A 1 95 ? 13.396 -4.035 -14.059 1.00 84.44 95 ARG A O 1
ATOM 748 N N . ASP A 1 96 ? 15.317 -5.187 -14.061 1.00 83.69 96 ASP A N 1
ATOM 749 C CA . ASP A 1 96 ? 15.465 -5.156 -15.517 1.00 83.69 96 ASP A CA 1
ATOM 750 C C . ASP A 1 96 ? 14.321 -5.889 -16.243 1.00 83.69 96 ASP A C 1
ATOM 752 O O . ASP A 1 96 ? 13.895 -5.450 -17.307 1.00 83.69 96 ASP A O 1
ATOM 756 N N . ASP A 1 97 ? 13.779 -6.957 -15.654 1.00 86.38 97 ASP A N 1
ATOM 757 C CA . ASP A 1 97 ? 12.745 -7.823 -16.234 1.00 86.38 97 ASP A CA 1
ATOM 758 C C . ASP A 1 97 ? 11.323 -7.548 -15.709 1.00 86.38 97 ASP A C 1
ATOM 760 O O . ASP A 1 97 ? 10.334 -7.823 -16.393 1.00 86.38 97 ASP A O 1
ATOM 764 N N . ALA A 1 98 ? 11.192 -7.006 -14.497 1.00 90.69 98 ALA A N 1
ATOM 765 C CA . ALA A 1 98 ? 9.905 -6.797 -13.841 1.00 90.69 98 ALA A CA 1
ATOM 766 C C . ALA A 1 98 ? 9.944 -5.671 -12.800 1.00 90.69 98 ALA A C 1
ATOM 768 O O . ALA A 1 98 ? 10.979 -5.366 -12.213 1.00 90.69 98 ALA A O 1
ATOM 769 N N . TYR A 1 99 ? 8.776 -5.112 -12.489 1.00 89.31 99 TYR A N 1
ATOM 770 C CA . TYR A 1 99 ? 8.583 -4.385 -11.240 1.00 89.31 99 TYR A CA 1
ATOM 771 C C . TYR A 1 99 ? 8.067 -5.322 -10.149 1.00 89.31 99 TYR A C 1
ATOM 773 O O . TYR A 1 99 ? 7.195 -6.159 -10.397 1.00 89.31 99 TYR A O 1
ATOM 781 N N . ILE A 1 100 ? 8.562 -5.150 -8.925 1.00 91.75 100 ILE A N 1
ATOM 782 C CA . ILE A 1 100 ? 8.025 -5.814 -7.735 1.00 91.75 100 ILE A CA 1
ATOM 783 C C . ILE A 1 100 ? 7.429 -4.739 -6.837 1.00 91.75 100 ILE A C 1
ATOM 785 O O . ILE A 1 100 ? 8.145 -3.958 -6.212 1.00 91.75 100 ILE A O 1
ATOM 789 N N . LEU A 1 101 ? 6.102 -4.692 -6.786 1.00 92.25 101 LEU A N 1
ATOM 790 C CA . LEU A 1 101 ? 5.358 -3.811 -5.902 1.00 92.25 101 LEU A CA 1
ATOM 791 C C . LEU A 1 101 ? 4.993 -4.563 -4.624 1.00 92.25 101 LEU A C 1
ATOM 793 O O . LEU A 1 101 ? 4.396 -5.633 -4.670 1.00 92.25 101 LEU A O 1
ATOM 797 N N . ARG A 1 102 ? 5.304 -3.972 -3.478 1.00 94.81 102 ARG A N 1
ATOM 798 C CA . ARG A 1 102 ? 4.883 -4.437 -2.158 1.00 94.81 102 ARG A CA 1
ATOM 799 C C . ARG A 1 102 ? 4.035 -3.366 -1.506 1.00 94.81 102 ARG A C 1
ATOM 801 O O . ARG A 1 102 ? 4.512 -2.249 -1.351 1.00 94.81 102 ARG A O 1
ATOM 808 N N . VAL A 1 103 ? 2.807 -3.694 -1.129 1.00 94.25 103 VAL A N 1
ATOM 809 C CA . VAL A 1 103 ? 1.897 -2.795 -0.408 1.00 94.25 103 VAL A CA 1
ATOM 810 C C . VAL A 1 103 ? 1.576 -3.410 0.943 1.00 94.25 103 VAL A C 1
ATOM 812 O O . VAL A 1 103 ? 1.173 -4.571 1.018 1.00 94.25 103 VAL A O 1
ATOM 815 N N . GLU A 1 104 ? 1.749 -2.637 2.009 1.00 95.00 104 GLU A N 1
ATOM 816 C CA . GLU A 1 104 ? 1.430 -3.080 3.363 1.00 95.00 104 GLU A CA 1
ATOM 817 C C . GLU A 1 104 ? 0.021 -2.634 3.750 1.00 95.00 104 GLU A C 1
ATOM 819 O O . GLU A 1 104 ? -0.295 -1.445 3.763 1.00 95.00 104 GLU A O 1
ATOM 824 N N . PHE A 1 105 ? -0.817 -3.606 4.093 1.00 94.69 105 PHE A N 1
ATOM 825 C CA . PHE A 1 105 ? -2.164 -3.385 4.594 1.00 94.69 105 PHE A CA 1
ATOM 826 C C . PHE A 1 105 ? -2.135 -3.175 6.114 1.00 94.69 105 PHE A C 1
ATOM 828 O O . PHE A 1 105 ? -1.186 -3.603 6.785 1.00 94.69 105 PHE A O 1
ATOM 835 N N . PRO A 1 106 ? -3.167 -2.528 6.683 1.00 93.62 106 PRO A N 1
ATOM 836 C CA . PRO A 1 106 ? -3.255 -2.321 8.124 1.00 93.62 106 PRO A CA 1
ATOM 837 C C . PRO A 1 106 ? -3.280 -3.647 8.874 1.00 93.62 106 PRO A C 1
ATOM 839 O O . PRO A 1 106 ? -3.933 -4.602 8.448 1.00 93.62 106 PRO A O 1
ATOM 842 N N . ARG A 1 107 ? -2.589 -3.691 10.011 1.00 93.81 107 ARG A N 1
ATOM 843 C CA . ARG A 1 107 ? -2.479 -4.888 10.852 1.00 93.81 107 ARG A CA 1
ATOM 844 C C . ARG A 1 107 ? -3.292 -4.758 12.130 1.00 93.81 107 ARG A C 1
ATOM 846 O O . ARG A 1 107 ? -3.737 -5.765 12.671 1.00 93.81 107 ARG A O 1
ATOM 853 N N . VAL A 1 108 ? -3.496 -3.531 12.607 1.00 91.94 108 VAL A N 1
ATOM 854 C CA . VAL A 1 108 ? -4.105 -3.258 13.910 1.00 91.94 108 VAL A CA 1
ATOM 855 C C . VAL A 1 108 ? -5.242 -2.250 13.774 1.00 91.94 108 VAL A C 1
ATOM 857 O O . VAL A 1 108 ? -5.098 -1.204 13.126 1.00 91.94 108 VAL A O 1
ATOM 860 N N . LEU A 1 109 ? -6.380 -2.556 14.406 1.00 90.50 109 LEU A N 1
ATOM 861 C CA . LEU A 1 109 ? -7.505 -1.628 14.501 1.00 90.50 109 LEU A CA 1
ATOM 862 C C . LEU A 1 109 ? -7.079 -0.315 15.175 1.00 90.50 109 LEU A C 1
ATOM 864 O O . LEU A 1 109 ? -6.276 -0.337 16.111 1.00 90.50 109 LEU A O 1
ATOM 868 N N . PRO A 1 110 ? -7.600 0.837 14.720 1.00 88.69 110 PRO A N 1
ATOM 869 C CA . PRO A 1 110 ? -7.387 2.087 15.433 1.00 88.69 110 PRO A CA 1
ATOM 870 C C . PRO A 1 110 ? -7.957 1.975 16.856 1.00 88.69 110 PRO A C 1
ATOM 872 O O . PRO A 1 110 ? -9.049 1.423 17.032 1.00 88.69 110 PRO A O 1
ATOM 875 N N . PRO A 1 111 ? -7.260 2.506 17.874 1.00 84.38 111 PRO A N 1
ATOM 876 C CA . PRO A 1 111 ? -7.805 2.546 19.223 1.00 84.38 111 PRO A CA 1
ATOM 877 C C . PRO A 1 111 ? -9.072 3.410 19.225 1.00 84.38 111 PRO A C 1
ATOM 879 O O . PRO A 1 111 ? -9.037 4.583 18.849 1.00 84.38 111 PRO A O 1
ATOM 882 N N . SER A 1 112 ? -10.206 2.830 19.616 1.00 85.88 112 SER A N 1
ATOM 883 C CA . SER A 1 112 ? -11.475 3.551 19.725 1.00 85.88 112 SER A CA 1
ATOM 884 C C . SER A 1 112 ? -12.363 2.915 20.786 1.00 85.88 112 SER A C 1
ATOM 886 O O . SER A 1 112 ? -12.463 1.694 20.853 1.00 85.88 112 SER A O 1
ATOM 888 N N . THR A 1 113 ? -13.056 3.743 21.569 1.00 87.25 113 THR A N 1
ATOM 889 C CA . THR A 1 113 ? -13.989 3.278 22.608 1.00 87.25 113 THR A CA 1
ATOM 890 C C . THR A 1 113 ? -15.079 2.379 22.025 1.00 87.25 113 THR A C 1
ATOM 892 O O . THR A 1 113 ? -15.442 1.377 22.626 1.00 87.25 113 THR A O 1
ATOM 895 N N . LEU A 1 114 ? -15.539 2.677 20.803 1.00 87.50 114 LEU A N 1
ATOM 896 C CA . LEU A 1 114 ? -16.525 1.849 20.109 1.00 87.50 114 LEU A CA 1
ATOM 897 C C . LEU A 1 114 ? -15.987 0.445 19.784 1.00 87.50 114 LEU A C 1
ATOM 899 O O . LEU A 1 114 ? -16.752 -0.514 19.810 1.00 87.50 114 LEU A O 1
ATOM 903 N N . ALA A 1 115 ? -14.693 0.298 19.481 1.00 87.56 115 ALA A N 1
ATOM 904 C CA . ALA A 1 115 ? -14.108 -1.024 19.254 1.00 87.56 115 ALA A CA 1
ATOM 905 C C . ALA A 1 115 ? -14.108 -1.870 20.537 1.00 87.56 115 ALA A C 1
ATOM 907 O O . ALA A 1 115 ? -14.400 -3.064 20.462 1.00 87.56 115 ALA A O 1
ATOM 908 N N . ASP A 1 116 ? -13.856 -1.242 21.691 1.00 87.94 116 ASP A N 1
ATOM 909 C CA . ASP A 1 116 ? -13.901 -1.899 23.001 1.00 87.94 116 ASP A CA 1
ATOM 910 C C . ASP A 1 116 ? -15.338 -2.301 23.378 1.00 87.94 116 ASP A C 1
ATOM 912 O O . ASP A 1 116 ? -15.575 -3.433 23.796 1.00 87.94 116 ASP A O 1
ATOM 916 N N . GLU A 1 117 ? -16.317 -1.415 23.164 1.00 89.94 117 GLU A N 1
ATOM 917 C CA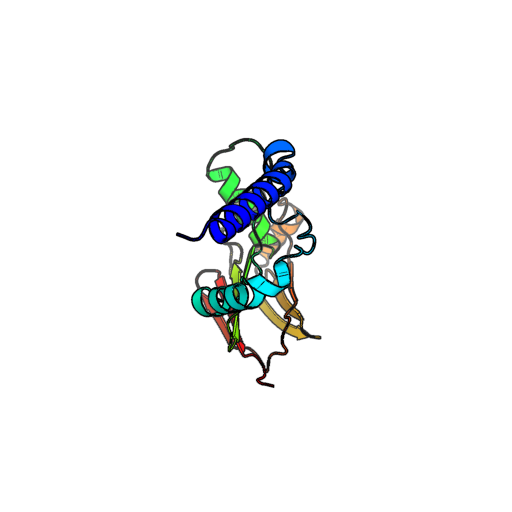 . GLU A 1 117 ? -17.744 -1.688 23.411 1.00 89.94 117 GLU A CA 1
ATOM 918 C C . GLU A 1 117 ? -18.294 -2.821 22.535 1.00 89.94 117 GLU A C 1
ATOM 920 O O . GLU A 1 117 ? -19.099 -3.635 22.989 1.00 89.94 117 GLU A O 1
ATOM 925 N N . LEU A 1 118 ? -17.850 -2.890 21.277 1.00 88.06 118 LEU A N 1
ATOM 926 C CA . LEU A 1 118 ? -18.216 -3.956 20.343 1.00 88.06 118 LEU A CA 1
ATOM 927 C C . LEU A 1 118 ? -17.425 -5.254 20.578 1.00 88.06 118 LEU A C 1
ATOM 929 O O . LEU A 1 118 ? -17.693 -6.248 19.901 1.00 88.06 118 LEU A O 1
ATOM 933 N N . GLY A 1 119 ? -16.463 -5.260 21.507 1.00 89.69 119 GLY A N 1
ATOM 934 C CA . GLY A 1 119 ? -15.635 -6.425 21.819 1.00 89.69 119 GLY A CA 1
ATOM 935 C C . GLY A 1 119 ? -14.794 -6.904 20.634 1.00 89.69 119 GLY A C 1
ATOM 936 O O . GLY A 1 119 ? -14.590 -8.108 20.470 1.00 89.69 119 GLY A O 1
ATOM 937 N N . LEU A 1 120 ? -14.352 -5.985 19.770 1.00 90.31 120 LEU A N 1
ATOM 938 C CA . LEU A 1 120 ? -13.607 -6.335 18.564 1.00 90.31 120 LEU A CA 1
ATOM 939 C C . LEU A 1 120 ? -12.180 -6.770 18.901 1.00 90.31 120 LEU A C 1
ATOM 941 O O . LEU A 1 120 ? -11.513 -6.204 19.767 1.00 90.31 120 LEU A O 1
ATOM 945 N N . ALA A 1 121 ? -11.684 -7.768 18.168 1.00 90.19 121 ALA A N 1
ATOM 946 C CA . ALA A 1 121 ? -10.285 -8.158 18.255 1.00 90.19 121 ALA A CA 1
ATOM 947 C C . ALA A 1 121 ? -9.388 -6.999 17.801 1.00 90.19 121 ALA A C 1
ATOM 949 O O . ALA A 1 121 ? -9.694 -6.303 16.841 1.00 90.19 121 ALA A O 1
ATOM 950 N N . ARG A 1 122 ? -8.239 -6.821 18.460 1.00 89.69 122 ARG A N 1
ATOM 951 C CA . ARG A 1 122 ? -7.277 -5.764 18.111 1.00 89.69 122 ARG A CA 1
ATOM 952 C C . ARG A 1 122 ? -6.687 -5.925 16.702 1.00 89.69 122 ARG A C 1
ATOM 954 O O . ARG A 1 122 ? -6.251 -4.943 16.100 1.00 89.69 122 ARG A O 1
ATOM 961 N N . GLU A 1 123 ? -6.634 -7.153 16.197 1.00 91.81 123 GLU A N 1
ATOM 962 C CA . GLU A 1 123 ? -6.148 -7.456 14.855 1.00 91.81 123 GLU A CA 1
ATOM 963 C C . GLU A 1 123 ? -7.128 -6.954 13.787 1.00 91.81 123 GLU A C 1
ATOM 965 O O . GLU A 1 123 ? -8.337 -7.159 13.873 1.00 91.81 123 GLU A O 1
ATOM 970 N N . MET A 1 124 ? -6.593 -6.290 12.764 1.00 92.19 124 MET A N 1
ATOM 971 C CA . MET A 1 124 ? -7.386 -5.828 11.631 1.00 92.19 124 MET A CA 1
ATOM 972 C C . MET A 1 124 ? -7.839 -7.030 10.781 1.00 92.19 124 MET A C 1
ATOM 974 O O . MET A 1 124 ? -6.997 -7.865 10.440 1.00 92.19 124 MET A O 1
ATOM 978 N N . PRO A 1 125 ? -9.113 -7.116 10.352 1.00 93.00 125 PRO A N 1
ATOM 979 C CA . PRO A 1 125 ? -9.541 -8.129 9.387 1.00 93.00 125 PRO A CA 1
ATOM 980 C C . PRO A 1 125 ? -8.858 -7.947 8.024 1.00 93.00 125 PRO A C 1
ATOM 982 O O . PRO A 1 125 ? -8.256 -6.911 7.731 1.00 93.00 125 PRO A O 1
ATOM 985 N N . ASP A 1 126 ? -8.897 -8.977 7.181 1.00 92.94 126 ASP A N 1
ATOM 986 C CA . ASP A 1 126 ? -8.410 -8.853 5.805 1.00 92.94 126 ASP A CA 1
ATOM 987 C C . ASP A 1 126 ? -9.309 -7.914 5.000 1.00 92.94 126 ASP A C 1
ATOM 989 O O . ASP A 1 126 ? -10.535 -7.926 5.116 1.00 92.94 126 ASP A O 1
ATOM 993 N N . TYR A 1 127 ? -8.675 -7.078 4.183 1.00 93.56 127 TYR A N 1
ATOM 994 C CA . TYR A 1 127 ? -9.381 -6.204 3.258 1.00 93.56 127 TYR A CA 1
ATOM 995 C C . TYR A 1 127 ? -9.687 -6.992 1.993 1.00 93.56 127 TYR A C 1
ATOM 997 O O . TYR A 1 127 ? -8.861 -7.773 1.516 1.00 93.56 127 TYR A O 1
ATOM 1005 N N . GLU A 1 128 ? -10.834 -6.710 1.391 1.00 95.38 128 GLU A N 1
ATOM 1006 C CA . GLU A 1 128 ? -11.023 -7.040 -0.012 1.00 95.38 128 GLU A CA 1
ATOM 1007 C C . GLU A 1 128 ? -10.175 -6.077 -0.843 1.00 95.38 128 GLU A C 1
ATOM 1009 O O . GLU A 1 128 ? -10.113 -4.880 -0.551 1.00 95.38 128 GLU A O 1
ATOM 1014 N N . TYR A 1 129 ? -9.496 -6.588 -1.867 1.00 96.38 129 TYR A N 1
ATOM 1015 C CA . TYR A 1 129 ? -8.673 -5.760 -2.735 1.00 96.38 129 TYR A CA 1
ATOM 1016 C C . TYR A 1 129 ? -8.948 -6.026 -4.208 1.00 96.38 129 TYR A C 1
ATOM 1018 O O . TYR A 1 129 ? -9.259 -7.139 -4.628 1.00 96.38 129 TYR A O 1
ATOM 1026 N N . GLN A 1 130 ? -8.795 -4.974 -5.002 1.00 97.00 130 GLN A N 1
ATOM 1027 C CA . GLN A 1 130 ? -8.919 -4.998 -6.449 1.00 97.00 130 GLN A CA 1
ATOM 1028 C C . GLN A 1 130 ? -7.660 -4.405 -7.069 1.00 97.00 130 GLN A C 1
ATOM 1030 O O . GLN A 1 130 ? -7.148 -3.374 -6.625 1.00 97.00 130 GLN A O 1
ATOM 1035 N N . LEU A 1 131 ? -7.164 -5.076 -8.105 1.00 96.81 131 LEU A N 1
ATOM 1036 C CA . LEU A 1 131 ? -5.948 -4.707 -8.815 1.00 96.81 131 LEU A CA 1
ATOM 1037 C C . LEU A 1 131 ? -6.302 -4.347 -10.246 1.00 96.81 131 LEU A C 1
ATOM 1039 O O . LEU A 1 131 ? -7.008 -5.092 -10.925 1.00 96.81 131 LEU A O 1
ATOM 1043 N N . SER A 1 132 ? -5.800 -3.212 -10.715 1.00 95.69 132 SER A N 1
ATOM 1044 C CA . SER A 1 132 ? -5.972 -2.822 -12.110 1.00 95.69 132 SER A CA 1
ATOM 1045 C C . SER A 1 132 ? -4.735 -2.124 -12.648 1.00 95.69 132 SER A C 1
ATOM 1047 O O . SER A 1 132 ? -4.036 -1.417 -11.928 1.00 95.69 132 SER A O 1
ATOM 1049 N N . LEU A 1 133 ? -4.478 -2.330 -13.935 1.00 93.06 133 LEU A N 1
ATOM 1050 C CA . LEU A 1 133 ? -3.444 -1.639 -14.688 1.00 93.06 133 LEU A CA 1
ATOM 1051 C C . LEU A 1 133 ? -4.139 -0.736 -15.709 1.00 93.06 133 LEU A C 1
ATOM 1053 O O . LEU A 1 133 ? -4.905 -1.227 -16.537 1.00 93.06 133 LEU A O 1
ATOM 1057 N N . ARG A 1 134 ? -3.906 0.575 -15.626 1.00 88.31 134 ARG A N 1
ATOM 1058 C CA . ARG A 1 134 ? -4.469 1.578 -16.543 1.00 88.31 134 ARG A CA 1
ATOM 1059 C C . ARG A 1 134 ? -3.407 2.616 -16.870 1.00 88.31 134 ARG A C 1
ATOM 1061 O O . ARG A 1 134 ? -2.833 3.177 -15.946 1.00 88.31 134 ARG A O 1
ATOM 1068 N N . ASP A 1 135 ? -3.151 2.866 -18.152 1.00 83.81 135 ASP A N 1
ATOM 1069 C CA . ASP A 1 135 ? -2.294 3.967 -18.623 1.00 83.81 135 ASP A CA 1
ATOM 1070 C C . ASP A 1 135 ? -0.932 4.042 -17.905 1.00 83.81 135 ASP A C 1
ATOM 1072 O O . ASP A 1 135 ? -0.572 5.052 -17.297 1.00 83.81 135 ASP A O 1
ATOM 1076 N N . SER A 1 136 ? -0.201 2.922 -17.888 1.00 85.56 136 SER A N 1
ATOM 1077 C CA . SER A 1 136 ? 1.082 2.777 -17.173 1.00 85.56 136 SER A CA 1
ATOM 1078 C C . SER A 1 136 ? 1.013 3.071 -15.668 1.00 85.56 136 SER A C 1
ATOM 1080 O O . SER A 1 136 ? 2.034 3.265 -15.018 1.00 85.56 136 SER A O 1
ATOM 1082 N N . THR A 1 137 ? -0.180 3.082 -15.080 1.00 90.62 137 THR A N 1
ATOM 1083 C CA . THR A 1 137 ? -0.403 3.225 -13.643 1.00 90.62 137 THR A CA 1
ATOM 1084 C C . THR A 1 137 ? -1.016 1.945 -13.101 1.00 90.62 137 THR A C 1
ATOM 1086 O O . THR A 1 137 ? -2.077 1.496 -13.541 1.00 90.62 137 THR A O 1
ATOM 1089 N N . PHE A 1 138 ? -0.352 1.352 -12.118 1.00 93.38 138 PHE A N 1
ATOM 1090 C CA . PHE A 1 138 ? -0.905 0.241 -11.366 1.00 93.38 138 PHE A CA 1
ATOM 1091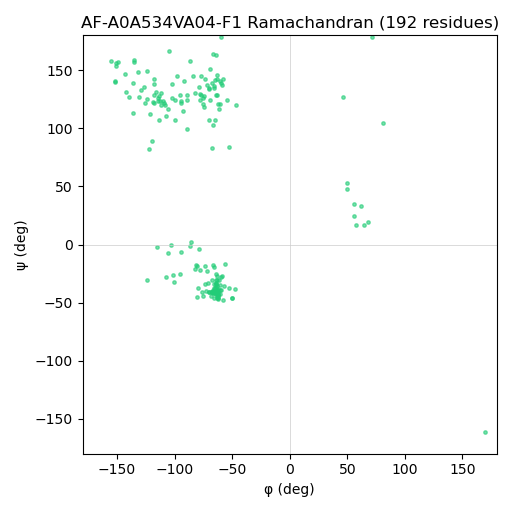 C C . PHE A 1 138 ? -1.689 0.775 -10.168 1.00 93.38 138 PHE A C 1
ATOM 1093 O O . PHE A 1 138 ? -1.192 1.604 -9.401 1.00 93.38 138 PHE A O 1
ATOM 1100 N N . VAL A 1 139 ? -2.930 0.324 -10.024 1.00 95.12 139 VAL A N 1
ATOM 1101 C CA . VAL A 1 139 ? -3.860 0.786 -8.997 1.00 95.12 139 VAL A CA 1
ATOM 1102 C C . VAL A 1 139 ? -4.220 -0.378 -8.088 1.00 95.12 139 VAL A C 1
ATOM 1104 O O . VAL A 1 139 ? -4.761 -1.387 -8.545 1.00 95.12 139 VAL A O 1
ATOM 1107 N N . VAL A 1 140 ? -3.950 -0.199 -6.797 1.00 96.12 140 VAL A N 1
ATOM 1108 C CA . VAL A 1 140 ? -4.388 -1.087 -5.720 1.00 96.12 140 VAL A CA 1
ATOM 1109 C C . VAL A 1 140 ? -5.512 -0.389 -4.979 1.00 96.12 140 VAL A C 1
ATOM 1111 O O . VAL A 1 140 ? -5.303 0.674 -4.400 1.00 96.12 140 VAL A O 1
ATOM 1114 N N . HIS A 1 141 ? -6.702 -0.973 -5.009 1.00 97.19 141 HIS A N 1
ATOM 1115 C CA . HIS A 1 141 ? -7.842 -0.496 -4.240 1.00 97.19 141 HIS A CA 1
ATOM 1116 C C . HIS A 1 141 ? -8.141 -1.500 -3.132 1.00 97.19 141 HIS A C 1
ATOM 1118 O O . HIS A 1 141 ? -8.328 -2.677 -3.424 1.00 97.19 141 HIS A O 1
ATOM 1124 N N . GLY A 1 142 ? -8.148 -1.053 -1.879 1.00 95.81 142 GLY A N 1
ATOM 1125 C CA . GLY A 1 142 ? -8.446 -1.885 -0.716 1.00 95.81 142 GLY A CA 1
ATOM 1126 C C . GLY A 1 142 ? -9.692 -1.380 -0.001 1.00 95.81 142 GLY A C 1
ATOM 1127 O O . GLY A 1 142 ? -9.833 -0.174 0.189 1.00 95.81 142 GLY A O 1
ATOM 1128 N N . ARG A 1 143 ? -10.572 -2.287 0.429 1.00 95.56 143 ARG A N 1
ATOM 1129 C CA . ARG A 1 143 ? -11.822 -1.967 1.124 1.00 95.56 143 ARG A CA 1
ATOM 1130 C C . ARG A 1 143 ? -12.064 -2.885 2.321 1.00 95.56 143 ARG A C 1
ATOM 1132 O O . ARG A 1 143 ? -11.894 -4.100 2.238 1.00 95.56 143 ARG A O 1
ATOM 1139 N N . VAL A 1 144 ? -12.544 -2.301 3.418 1.00 93.12 144 VAL A N 1
ATOM 1140 C CA . VAL A 1 144 ? -13.032 -3.057 4.580 1.00 93.12 144 VAL A CA 1
ATOM 1141 C C . VAL A 1 144 ? -14.403 -3.654 4.260 1.00 93.12 144 VAL A C 1
ATOM 1143 O O . VAL A 1 144 ? -15.329 -2.926 3.891 1.00 93.12 144 VAL A O 1
ATOM 1146 N N . THR A 1 145 ? -14.557 -4.964 4.436 1.00 90.69 145 THR A N 1
ATOM 1147 C CA . THR A 1 145 ? -15.825 -5.683 4.207 1.00 90.69 145 THR A CA 1
ATOM 1148 C C . THR A 1 145 ? -16.590 -5.968 5.496 1.00 90.69 145 THR A C 1
ATOM 1150 O O . THR A 1 145 ? -17.821 -5.932 5.485 1.00 90.69 145 THR A O 1
ATOM 1153 N N . ASP A 1 146 ? -15.886 -6.179 6.610 1.00 91.69 146 ASP A N 1
ATOM 1154 C CA . ASP A 1 146 ? -16.495 -6.470 7.909 1.00 91.69 146 ASP A CA 1
ATOM 1155 C C . ASP A 1 146 ? -17.411 -5.325 8.372 1.00 91.69 146 ASP A C 1
ATOM 1157 O O . ASP A 1 146 ? -16.997 -4.171 8.523 1.00 91.69 146 ASP A O 1
ATOM 1161 N N . ALA A 1 147 ? -18.687 -5.645 8.596 1.00 90.19 147 ALA A N 1
ATOM 1162 C CA . ALA A 1 147 ? -19.708 -4.659 8.918 1.00 90.19 147 ALA A CA 1
ATOM 1163 C C . ALA A 1 147 ? -19.510 -3.999 10.291 1.00 90.19 147 ALA A C 1
ATOM 1165 O O . ALA A 1 147 ? -19.899 -2.842 10.449 1.00 90.19 147 ALA A O 1
ATOM 1166 N N . GLN A 1 148 ? -18.932 -4.700 11.271 1.00 90.12 148 GLN A N 1
ATOM 1167 C CA . GLN A 1 148 ? -18.655 -4.138 12.595 1.00 90.12 148 GLN A CA 1
ATOM 1168 C C . GLN A 1 148 ? -17.446 -3.210 12.532 1.00 90.12 148 GLN A C 1
ATOM 1170 O O . GLN A 1 148 ? -17.518 -2.077 13.005 1.00 90.12 148 GLN A O 1
ATOM 1175 N N . VAL A 1 149 ? -16.377 -3.626 11.851 1.00 90.94 149 VAL A N 1
ATOM 1176 C CA . VAL A 1 149 ? -15.185 -2.788 11.674 1.00 90.94 149 VAL A CA 1
ATOM 1177 C C . VAL A 1 149 ? -15.502 -1.548 10.839 1.00 90.94 149 VAL A C 1
ATOM 1179 O O . VAL A 1 149 ? -15.058 -0.454 11.176 1.00 90.94 149 VAL A O 1
ATOM 1182 N N . ARG A 1 150 ? -16.353 -1.651 9.810 1.00 91.00 150 ARG A N 1
ATOM 1183 C CA . ARG A 1 150 ? -16.809 -0.479 9.041 1.00 91.00 150 ARG A CA 1
ATOM 1184 C C . ARG A 1 150 ? -17.533 0.567 9.888 1.00 91.00 150 ARG A C 1
ATOM 1186 O O . ARG A 1 150 ? -17.482 1.738 9.539 1.00 91.00 150 ARG A O 1
ATOM 1193 N N . ARG A 1 151 ? -18.189 0.204 10.995 1.00 90.31 151 ARG A N 1
ATOM 1194 C CA . ARG A 1 151 ? -18.811 1.207 11.887 1.00 90.31 151 ARG A CA 1
ATOM 1195 C C . ARG A 1 151 ? -17.764 2.113 12.523 1.00 90.31 151 ARG A C 1
ATOM 1197 O O . ARG A 1 151 ? -18.033 3.292 12.739 1.00 90.31 151 ARG A O 1
ATOM 1204 N N . LEU A 1 152 ? -16.556 1.591 12.748 1.00 89.12 152 LEU A N 1
ATOM 1205 C CA . LEU A 1 152 ? -15.454 2.369 13.301 1.00 89.12 152 LEU A CA 1
ATOM 1206 C C . LEU A 1 152 ? -15.022 3.497 12.361 1.00 89.12 152 LEU A C 1
ATOM 1208 O O . LEU A 1 152 ? -14.533 4.507 12.844 1.00 89.12 152 LEU A O 1
ATOM 1212 N N . THR A 1 153 ? -15.237 3.399 11.043 1.00 87.12 153 THR A N 1
ATOM 1213 C CA . THR A 1 153 ? -14.788 4.439 10.094 1.00 87.12 153 THR A CA 1
ATOM 1214 C C . THR A 1 153 ? -15.512 5.772 10.286 1.00 87.12 153 THR A C 1
ATOM 1216 O O . THR A 1 153 ? -15.038 6.799 9.816 1.00 87.12 153 THR A O 1
ATOM 1219 N N . ALA A 1 154 ? -16.674 5.769 10.951 1.00 83.44 154 ALA A N 1
ATOM 1220 C CA . ALA A 1 154 ? -17.429 6.982 11.260 1.00 83.44 154 ALA A CA 1
ATOM 1221 C C . ALA A 1 154 ? -16.924 7.710 12.519 1.00 83.44 154 ALA A C 1
ATOM 1223 O O . ALA A 1 154 ? -17.208 8.893 12.687 1.00 83.44 154 ALA A O 1
ATOM 1224 N N . VAL A 1 155 ? -16.209 7.013 13.408 1.00 83.62 155 VAL A N 1
ATOM 1225 C CA . VAL A 1 155 ? -15.850 7.520 14.746 1.00 83.62 155 VAL A CA 1
ATOM 1226 C C . VAL A 1 155 ? -14.348 7.514 15.017 1.00 83.62 155 VAL A C 1
ATOM 1228 O O . VAL A 1 155 ? -13.856 8.357 15.763 1.00 83.62 155 VAL A O 1
ATOM 1231 N N . ALA A 1 156 ? -13.607 6.579 14.427 1.00 84.19 156 ALA A N 1
ATOM 1232 C CA . ALA A 1 156 ? -12.182 6.433 14.646 1.00 84.19 156 ALA A CA 1
ATOM 1233 C C . ALA A 1 156 ? -11.412 7.425 13.760 1.00 84.19 156 ALA A C 1
ATOM 1235 O O . ALA A 1 156 ? -11.640 7.486 12.545 1.00 84.19 156 ALA A O 1
ATOM 1236 N N . PRO A 1 157 ? -10.473 8.194 14.333 1.00 76.94 157 PRO A N 1
ATOM 1237 C CA . PRO A 1 157 ? -9.669 9.117 13.555 1.00 76.94 157 PRO A CA 1
ATOM 1238 C C . PRO A 1 157 ? -8.787 8.349 12.570 1.00 76.94 157 PRO A C 1
ATOM 1240 O O . PRO A 1 157 ? -8.226 7.301 12.888 1.00 76.94 157 PRO A O 1
ATOM 1243 N N . ALA A 1 158 ? -8.631 8.912 11.372 1.00 84.50 158 ALA A N 1
ATOM 1244 C CA . ALA A 1 158 ? -7.716 8.405 10.355 1.00 84.50 158 ALA A CA 1
ATOM 1245 C C . ALA A 1 158 ? -7.938 6.931 9.954 1.00 84.50 158 ALA A C 1
ATOM 1247 O O . ALA A 1 158 ? -6.988 6.203 9.649 1.00 84.50 158 ALA A O 1
ATOM 1248 N N . PHE A 1 159 ? -9.204 6.505 9.943 1.00 90.75 159 PHE A N 1
ATOM 1249 C CA . PHE A 1 159 ? -9.614 5.172 9.524 1.00 90.75 159 PHE A CA 1
ATOM 1250 C C . PHE A 1 159 ? -10.620 5.234 8.366 1.00 90.75 159 PHE A C 1
ATOM 1252 O O . PHE A 1 159 ? -11.833 5.180 8.586 1.00 90.75 159 PHE A O 1
ATOM 1259 N N . PRO A 1 160 ? -10.141 5.395 7.119 1.00 91.31 160 PRO A N 1
ATOM 1260 C CA . PRO A 1 160 ? -11.018 5.376 5.961 1.00 91.31 160 PRO A CA 1
ATOM 1261 C C . PRO A 1 160 ? -11.571 3.963 5.720 1.00 91.31 160 PRO A C 1
ATOM 1263 O O . PRO A 1 160 ? -10.928 2.961 6.021 1.00 91.31 160 PRO A O 1
ATOM 1266 N N . SER A 1 161 ? -12.771 3.883 5.140 1.00 91.06 161 SER A N 1
ATOM 1267 C CA . SER A 1 161 ? -13.391 2.591 4.791 1.00 91.06 161 SER A CA 1
ATOM 1268 C C . SER A 1 161 ? -12.751 1.901 3.580 1.00 91.06 161 SER A C 1
ATOM 1270 O O . SER A 1 161 ? -12.912 0.692 3.394 1.00 91.06 161 SER A O 1
ATOM 1272 N N . GLU A 1 162 ? -12.016 2.669 2.779 1.00 94.56 162 GLU A N 1
ATOM 1273 C CA . GLU A 1 162 ? -11.310 2.228 1.585 1.00 94.56 162 GLU A CA 1
ATOM 1274 C C . GLU A 1 162 ? -10.075 3.101 1.337 1.00 94.56 162 GLU A C 1
ATOM 1276 O O . GLU A 1 162 ? -10.019 4.258 1.758 1.00 94.56 162 GLU A O 1
ATOM 1281 N N . PHE A 1 163 ? -9.092 2.560 0.625 1.00 94.19 163 PHE A N 1
ATOM 1282 C CA . PHE A 1 163 ? -7.924 3.301 0.166 1.00 94.19 163 PHE A CA 1
ATOM 1283 C C . PHE A 1 163 ? -7.604 2.970 -1.288 1.00 94.19 163 PHE A C 1
ATOM 1285 O O . PHE A 1 163 ? -8.005 1.935 -1.820 1.00 94.19 163 PHE A O 1
ATOM 1292 N N . THR A 1 164 ? -6.868 3.864 -1.948 1.00 94.38 164 THR A N 1
ATOM 1293 C CA . THR A 1 164 ? -6.397 3.641 -3.318 1.00 94.38 164 THR A CA 1
ATOM 1294 C C . THR A 1 164 ? -4.944 4.068 -3.461 1.00 94.38 164 THR A C 1
ATOM 1296 O O . THR A 1 164 ? -4.638 5.260 -3.429 1.00 94.38 164 THR A O 1
ATOM 1299 N N . THR A 1 165 ? -4.063 3.103 -3.698 1.00 92.56 165 THR A N 1
ATOM 1300 C CA . THR A 1 165 ? -2.651 3.331 -4.009 1.00 92.56 165 THR A CA 1
ATOM 1301 C C . THR A 1 165 ? -2.481 3.355 -5.522 1.00 92.56 165 THR A C 1
ATOM 1303 O O . THR A 1 165 ? -2.843 2.400 -6.207 1.00 92.56 165 THR A O 1
ATOM 1306 N N . ARG A 1 166 ? -1.934 4.449 -6.058 1.00 92.25 166 ARG A N 1
ATOM 1307 C CA . ARG A 1 166 ? -1.617 4.588 -7.486 1.00 92.25 166 ARG A CA 1
ATOM 1308 C C . ARG A 1 166 ? -0.109 4.642 -7.653 1.00 92.25 166 ARG A C 1
ATOM 1310 O O . ARG A 1 166 ? 0.539 5.497 -7.057 1.00 92.25 166 ARG A O 1
ATOM 1317 N N . VAL A 1 167 ? 0.428 3.738 -8.460 1.00 89.81 167 VAL A N 1
ATOM 1318 C CA . VAL A 1 167 ? 1.863 3.613 -8.705 1.00 89.81 167 VAL A CA 1
ATOM 1319 C C . VAL A 1 167 ? 2.117 3.777 -10.194 1.00 89.81 167 VAL A C 1
ATOM 1321 O O . VAL A 1 167 ? 1.703 2.941 -10.995 1.00 89.81 167 VAL A O 1
ATOM 1324 N N . SER A 1 168 ? 2.783 4.863 -10.571 1.00 89.50 168 SER A N 1
ATOM 1325 C CA . SER A 1 168 ? 3.176 5.103 -11.959 1.00 89.50 168 SER A CA 1
ATOM 1326 C C . SER A 1 168 ? 4.389 4.244 -12.319 1.00 89.50 168 SER A C 1
ATOM 1328 O O . SER A 1 168 ? 5.399 4.251 -11.614 1.00 89.50 168 SER A O 1
ATOM 1330 N N . LEU A 1 169 ? 4.286 3.519 -13.426 1.00 87.06 169 LEU A N 1
ATOM 1331 C CA . LEU A 1 169 ? 5.319 2.662 -13.994 1.00 87.06 169 LEU A CA 1
ATOM 1332 C C . LEU A 1 169 ? 5.965 3.386 -15.178 1.00 87.06 169 LEU A C 1
ATOM 1334 O O . LEU A 1 169 ? 5.279 4.048 -15.957 1.00 87.06 169 LEU A O 1
ATOM 1338 N N . ARG A 1 170 ? 7.293 3.298 -15.292 1.00 86.81 170 ARG A N 1
ATOM 1339 C CA . ARG A 1 170 ? 8.037 3.970 -16.372 1.00 86.81 170 ARG A CA 1
ATOM 1340 C C . ARG A 1 170 ? 7.976 3.173 -17.668 1.00 86.81 170 ARG A C 1
ATOM 1342 O O . ARG A 1 170 ? 7.734 3.747 -18.723 1.00 86.81 170 ARG A O 1
ATOM 1349 N N . ASP A 1 171 ? 8.177 1.868 -17.553 1.00 87.44 171 ASP A N 1
ATOM 1350 C CA . ASP A 1 171 ? 8.168 0.926 -18.660 1.00 87.44 171 ASP A CA 1
ATOM 1351 C C . ASP A 1 171 ? 6.792 0.244 -18.749 1.00 87.44 171 ASP A C 1
ATOM 1353 O O . ASP A 1 171 ? 6.163 -0.016 -17.712 1.00 87.44 171 ASP A O 1
ATOM 1357 N N . PRO A 1 172 ? 6.303 -0.066 -19.963 1.00 89.44 172 PRO A N 1
ATOM 1358 C CA . PRO A 1 172 ? 5.072 -0.824 -20.129 1.00 89.44 172 PRO A CA 1
ATOM 1359 C C . PRO A 1 172 ? 5.225 -2.227 -19.532 1.00 89.44 172 PRO A C 1
ATOM 1361 O O . PRO A 1 172 ? 6.287 -2.846 -19.602 1.00 89.44 172 PRO A O 1
ATOM 1364 N N . VAL A 1 173 ? 4.142 -2.755 -18.966 1.00 91.88 173 VAL A N 1
ATOM 1365 C CA . VAL A 1 173 ? 4.108 -4.099 -18.375 1.00 91.88 173 VAL A CA 1
ATOM 1366 C C . VAL A 1 173 ? 3.110 -4.9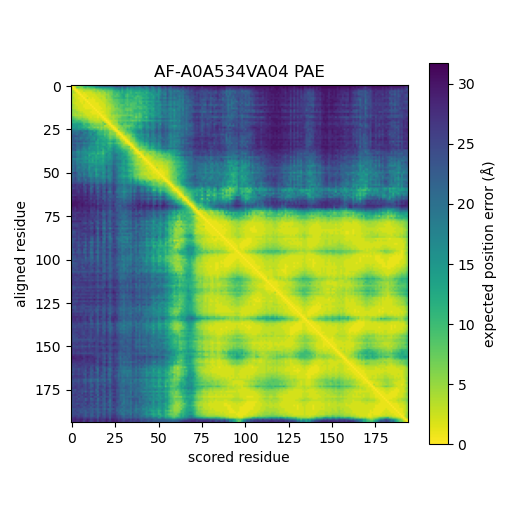73 -19.121 1.00 91.88 173 VAL A C 1
ATOM 1368 O O . VAL A 1 173 ? 2.059 -4.502 -19.552 1.00 91.88 173 VAL A O 1
ATOM 1371 N N . SER A 1 174 ? 3.445 -6.248 -19.295 1.00 90.69 174 SER A N 1
ATOM 1372 C CA . SER A 1 174 ? 2.634 -7.204 -20.065 1.00 90.69 174 SER A CA 1
ATOM 1373 C C . SER A 1 174 ? 1.459 -7.782 -19.269 1.00 90.69 174 SER A C 1
ATOM 1375 O O . SER A 1 174 ? 0.515 -8.321 -19.842 1.00 90.69 174 SER A O 1
ATOM 1377 N N . GLY A 1 175 ? 1.499 -7.665 -17.943 1.00 90.50 175 GLY A N 1
ATOM 1378 C CA . GLY A 1 175 ? 0.473 -8.167 -17.040 1.00 90.50 175 GLY A CA 1
ATOM 1379 C C . GLY A 1 175 ? 0.938 -8.101 -15.591 1.00 90.50 175 GLY A C 1
ATOM 1380 O O . GLY A 1 175 ? 1.878 -7.378 -15.262 1.00 90.50 175 GLY A O 1
ATOM 1381 N N . PHE A 1 176 ? 0.282 -8.864 -14.718 1.00 94.88 176 PHE A N 1
ATOM 1382 C CA . PHE A 1 176 ? 0.688 -8.976 -13.322 1.00 94.88 176 PHE A CA 1
ATOM 1383 C C . PHE A 1 176 ? 0.325 -10.329 -12.714 1.00 94.88 176 PHE A C 1
ATOM 1385 O O . PHE A 1 176 ? -0.639 -10.984 -13.110 1.00 94.88 176 PHE A O 1
ATOM 1392 N N . ARG A 1 177 ? 1.092 -10.727 -11.702 1.00 95.75 177 ARG A N 1
ATOM 1393 C CA . ARG A 1 177 ? 0.741 -11.783 -10.748 1.00 95.75 177 ARG A CA 1
ATOM 1394 C C . ARG A 1 177 ? 0.812 -11.203 -9.351 1.00 95.75 177 ARG A C 1
ATOM 1396 O O . ARG A 1 177 ? 1.613 -10.308 -9.107 1.00 95.75 177 ARG A O 1
ATOM 1403 N N . HIS A 1 178 ? -0.006 -11.707 -8.440 1.00 96.50 178 HIS A N 1
ATOM 1404 C CA . HIS A 1 178 ? -0.036 -11.205 -7.075 1.00 96.50 178 HIS A CA 1
ATOM 1405 C C . HIS A 1 178 ? -0.079 -12.341 -6.062 1.00 96.50 178 HIS A C 1
ATOM 1407 O O . HIS A 1 178 ? -0.504 -13.456 -6.366 1.00 96.50 178 HIS A O 1
ATOM 1413 N N . ARG A 1 179 ? 0.362 -12.029 -4.849 1.00 96.75 179 ARG A N 1
ATOM 1414 C CA . ARG A 1 179 ? 0.258 -12.874 -3.668 1.00 96.75 179 ARG A CA 1
ATOM 1415 C C . ARG A 1 179 ? -0.036 -11.983 -2.474 1.00 96.75 179 ARG A C 1
ATOM 1417 O O . ARG A 1 179 ? 0.651 -10.986 -2.266 1.00 96.75 179 ARG A O 1
ATOM 1424 N N . TYR A 1 180 ? -1.030 -12.368 -1.688 1.00 96.25 180 TYR A N 1
ATOM 1425 C CA . TYR A 1 180 ? -1.342 -11.723 -0.422 1.00 96.25 180 TYR A CA 1
ATOM 1426 C C . TYR A 1 180 ? -0.962 -12.655 0.7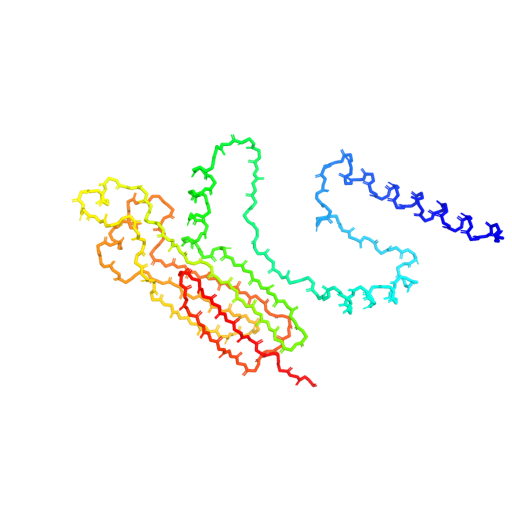24 1.00 96.25 180 TYR A C 1
ATOM 1428 O O . TYR A 1 180 ? -1.424 -13.794 0.768 1.00 96.25 180 TYR A O 1
ATOM 1436 N N . GLN A 1 181 ? -0.089 -12.191 1.613 1.00 95.56 181 GLN A N 1
ATOM 1437 C CA . GLN A 1 181 ? 0.356 -12.939 2.786 1.00 95.56 181 GLN A CA 1
ATOM 1438 C C . GLN A 1 181 ? 0.745 -11.960 3.893 1.00 95.56 181 GLN A C 1
ATOM 1440 O O . GLN A 1 181 ? 1.351 -10.928 3.613 1.00 95.56 181 GLN A O 1
ATOM 1445 N N . ASP A 1 182 ? 0.408 -12.271 5.145 1.00 94.00 182 ASP A N 1
ATOM 1446 C CA . ASP A 1 182 ? 0.803 -11.491 6.328 1.00 94.00 182 ASP A CA 1
ATOM 1447 C C . ASP A 1 182 ? 0.527 -9.985 6.182 1.00 94.00 182 ASP A C 1
ATOM 1449 O O . ASP A 1 182 ? 1.399 -9.134 6.402 1.00 94.00 182 ASP A O 1
ATOM 1453 N N . LYS A 1 183 ? -0.694 -9.652 5.739 1.00 94.50 183 LYS A N 1
ATOM 1454 C CA . LYS A 1 183 ? -1.145 -8.276 5.462 1.00 94.50 183 LYS A CA 1
ATOM 1455 C C . LYS A 1 183 ? -0.263 -7.526 4.459 1.00 94.50 183 LYS A C 1
ATOM 1457 O O . LYS A 1 183 ? -0.199 -6.301 4.471 1.00 94.50 183 LYS A O 1
ATOM 1462 N N . THR A 1 184 ? 0.440 -8.244 3.596 1.00 95.25 184 THR A N 1
ATOM 1463 C CA . THR A 1 184 ? 1.325 -7.670 2.587 1.00 95.25 184 THR A CA 1
ATOM 1464 C C . THR A 1 184 ? 0.921 -8.204 1.225 1.00 95.25 184 THR A C 1
ATOM 1466 O O . THR A 1 184 ? 0.896 -9.413 0.989 1.00 95.25 184 THR A O 1
ATOM 1469 N N . LEU A 1 185 ? 0.590 -7.288 0.321 1.00 96.06 185 LEU A N 1
ATOM 1470 C CA . LEU A 1 185 ? 0.326 -7.603 -1.071 1.00 96.06 185 LEU A CA 1
ATOM 1471 C C . LEU A 1 185 ? 1.620 -7.439 -1.862 1.00 96.06 185 LEU A C 1
ATOM 1473 O O . LEU A 1 185 ? 2.129 -6.328 -2.003 1.00 96.06 185 LEU A O 1
ATOM 1477 N N . GLU A 1 186 ? 2.128 -8.537 -2.403 1.00 96.31 186 GLU A N 1
ATOM 1478 C CA . GLU A 1 186 ? 3.235 -8.538 -3.351 1.00 96.31 186 GLU A CA 1
ATOM 1479 C C . GLU A 1 186 ? 2.685 -8.731 -4.763 1.00 96.31 186 GLU A C 1
ATOM 1481 O O . GLU A 1 186 ? 1.945 -9.679 -5.029 1.00 96.31 186 GLU A O 1
ATOM 1486 N N . VAL A 1 187 ? 3.041 -7.831 -5.673 1.00 95.44 187 VAL A N 1
ATOM 1487 C CA . VAL A 1 187 ? 2.644 -7.864 -7.078 1.00 95.44 187 VAL A CA 1
ATOM 1488 C C . VAL A 1 187 ? 3.894 -7.843 -7.943 1.00 95.44 187 VAL A C 1
ATOM 1490 O O . VAL A 1 187 ? 4.725 -6.945 -7.837 1.00 95.44 187 VAL A O 1
ATOM 1493 N N . ILE A 1 188 ? 4.004 -8.831 -8.823 1.00 94.81 188 ILE A N 1
ATOM 1494 C CA . ILE A 1 188 ? 5.047 -8.920 -9.839 1.00 94.81 188 ILE A CA 1
ATOM 1495 C C . ILE A 1 188 ? 4.441 -8.444 -11.154 1.00 94.81 188 ILE A C 1
ATOM 1497 O O . ILE A 1 188 ? 3.429 -8.984 -11.604 1.00 94.81 188 ILE A O 1
ATOM 1501 N N . LEU A 1 189 ? 5.070 -7.446 -11.760 1.00 93.56 189 LEU A N 1
ATOM 1502 C CA . LEU A 1 189 ? 4.643 -6.760 -12.976 1.00 93.56 189 LEU A CA 1
ATOM 1503 C C . LEU A 1 189 ? 5.737 -6.932 -14.044 1.00 93.56 189 LEU A C 1
ATOM 1505 O O . LEU A 1 189 ? 6.660 -6.115 -14.095 1.00 93.56 189 LEU A O 1
ATOM 1509 N N . PRO A 1 190 ? 5.696 -7.995 -14.868 1.00 93.38 190 PRO A N 1
ATOM 1510 C CA . PRO A 1 190 ? 6.714 -8.235 -15.885 1.00 93.38 190 PRO A CA 1
ATOM 1511 C C . PRO A 1 190 ? 6.717 -7.115 -16.922 1.00 93.38 190 PRO A C 1
ATOM 1513 O O . PRO A 1 190 ? 5.668 -6.789 -17.492 1.00 93.38 190 PRO A O 1
ATOM 1516 N N . LYS A 1 191 ? 7.889 -6.542 -17.191 1.00 92.25 191 LYS A N 1
ATOM 1517 C CA . LYS A 1 191 ? 8.045 -5.526 -18.229 1.00 92.25 191 LYS A CA 1
ATOM 1518 C C . LYS A 1 191 ? 7.782 -6.167 -19.586 1.00 92.25 191 LYS A C 1
ATOM 1520 O O . LYS A 1 191 ? 8.195 -7.297 -19.849 1.00 92.25 191 LYS A O 1
ATOM 1525 N N . ALA A 1 192 ? 7.041 -5.473 -20.438 1.00 86.69 192 ALA A N 1
ATOM 1526 C CA . ALA A 1 192 ? 6.928 -5.870 -21.828 1.00 86.69 192 ALA A CA 1
ATOM 1527 C C . ALA A 1 192 ? 8.290 -5.580 -22.467 1.00 86.69 192 ALA A C 1
ATOM 1529 O O . ALA A 1 192 ? 8.662 -4.417 -22.605 1.00 86.69 192 ALA A O 1
ATOM 1530 N N . ALA A 1 193 ? 9.066 -6.625 -22.762 1.00 71.06 193 ALA A N 1
ATOM 1531 C CA . ALA A 1 193 ? 10.303 -6.464 -23.512 1.00 71.06 193 ALA A CA 1
ATOM 1532 C C . ALA A 1 193 ? 9.979 -5.737 -24.828 1.00 71.06 193 ALA A C 1
ATOM 1534 O O . ALA A 1 193 ? 9.072 -6.158 -25.551 1.00 71.06 193 ALA A O 1
ATOM 1535 N N . GLY A 1 194 ? 10.664 -4.618 -25.067 1.00 49.53 194 GLY A N 1
ATOM 1536 C CA . GLY A 1 194 ? 10.696 -3.960 -26.372 1.00 49.53 194 GLY A CA 1
ATOM 1537 C C . GLY A 1 194 ? 11.580 -4.723 -27.343 1.00 49.53 194 GLY A C 1
ATOM 1538 O O . GLY A 1 194 ? 12.577 -5.318 -26.873 1.00 49.53 194 GLY A O 1
#

Radius of gyration: 23.02 Å; Cα contacts (8 Å, |Δi|>4): 253; chains: 1; bounding box: 72×38×50 Å

Foldseek 3Di:
DDVVVVVVVVVVVVVVVVLCCCCVVVVDPPVPPPPDQDPCNVVCVVVVVVCCVVPNDDWDFQDDDDDDDDDDPVVVLLSVLLCLLQQSGKTWDDDPFWIKIKTAHHFAQFDDPLCVVVVHDRGDDAWDWDWDDDPQKTKIKTADDDPSSVVCCVPGPSHHRMHMDIDHHPAAFPDWDWDDDPRMIIIITTGDDD

Secondary structure (DSSP, 8-state):
--HHHHHHHHHHHHHHHHHHHHHHHH---TTTS--PPPTTHHHHHHHHHHHHHHH-----B------SS---HHHHHHHHHHHHHTT--EEEEE-SSEEEEEEEPP-BPPP-HHHHHTT--SBPPPPEEEEEEETTEEEEEEE---HHHHHHTTTSTT--SEEEEEEE-SS-BS--EEEEETTEEEEEEEB---

Mean predicted aligned error: 13.67 Å

pLDDT: mean 78.92, std 16.29, range [36.34, 97.19]

Solvent-accessible surface area (backbone atoms only — not comparable to full-atom values): 11310 Å² total; per-residue (Å²): 133,63,71,68,58,55,51,52,52,50,52,51,50,51,52,50,52,62,60,45,44,55,38,73,74,67,67,47,55,81,87,75,54,80,82,70,83,50,94,60,45,76,76,43,46,66,57,52,52,50,49,39,71,76,70,46,60,87,43,61,64,57,70,91,82,82,80,83,79,93,64,59,72,70,57,51,52,51,53,50,40,40,35,16,37,52,37,56,36,34,39,36,44,47,54,97,61,30,36,41,38,39,38,39,48,41,59,58,53,74,89,42,73,66,44,63,75,69,66,56,69,62,61,40,73,80,59,52,72,48,82,49,79,54,94,53,26,42,36,43,36,39,32,62,71,56,71,71,64,49,58,43,40,81,73,35,80,76,37,60,57,52,27,66,32,77,44,81,48,92,65,58,57,73,53,74,51,74,49,79,54,94,53,29,40,40,34,43,30,39,44,49,82,126

Sequence (194 aa):
MHPWIFLGLTIAALEAGFRLRESLFRGAPLAETPLRGAIYGPLLLPVGGIVRWLAGTRGAKSTVGFDGFSAGRQVFDEKLERERRYGSVYQLEDRDDAYILRVEFPRVLPPSTLADELGLAREMPDYEYQLSLRDSTFVVHGRVTDAQVRRLTAVAPAFPSEFTTRVSLRDPVSGFRHRYQDKTLEVILPKAAG